Protein AF-A0A967IYQ3-F1 (afdb_monomer)

Mean predicted aligned error: 12.01 Å

Structure (mmCIF, N/CA/C/O backbone):
data_AF-A0A967IYQ3-F1
#
_entry.id   AF-A0A967IYQ3-F1
#
loop_
_atom_site.group_PDB
_atom_site.id
_atom_site.type_symbol
_atom_site.label_atom_id
_atom_site.label_alt_id
_atom_site.label_comp_id
_atom_site.label_asym_id
_atom_site.label_entity_id
_atom_site.label_seq_id
_atom_site.pdbx_PDB_ins_code
_atom_site.Cartn_x
_atom_site.Cartn_y
_atom_site.Cartn_z
_atom_site.occupancy
_atom_site.B_iso_or_equiv
_atom_site.auth_seq_id
_atom_site.auth_comp_id
_atom_site.auth_asym_id
_atom_site.auth_atom_id
_atom_site.pdbx_PDB_model_num
ATOM 1 N N . MET A 1 1 ? 26.517 8.835 -41.814 1.00 45.31 1 MET A N 1
ATOM 2 C CA . MET A 1 1 ? 26.521 8.600 -40.344 1.00 45.31 1 MET A CA 1
ATOM 3 C C . MET A 1 1 ? 25.129 8.589 -39.688 1.00 45.31 1 MET A C 1
ATOM 5 O O . MET A 1 1 ? 24.953 7.853 -38.725 1.00 45.31 1 MET A O 1
ATOM 9 N N . GLN A 1 2 ? 24.126 9.332 -40.183 1.00 51.59 2 GLN A N 1
ATOM 10 C CA . GLN A 1 2 ? 22.800 9.445 -39.537 1.00 51.59 2 GLN A CA 1
ATOM 11 C C . GLN A 1 2 ? 21.967 8.143 -39.489 1.00 51.59 2 GLN A C 1
ATOM 13 O O . GLN A 1 2 ? 21.243 7.929 -38.519 1.00 51.59 2 GLN A O 1
ATOM 18 N N . ILE A 1 3 ? 22.099 7.239 -40.471 1.00 53.97 3 ILE A N 1
ATOM 19 C CA . ILE A 1 3 ? 21.295 5.998 -40.545 1.00 53.97 3 ILE A CA 1
ATOM 20 C C . ILE A 1 3 ? 21.645 5.017 -39.408 1.00 53.97 3 ILE A C 1
ATOM 22 O O . ILE A 1 3 ? 20.754 4.518 -38.724 1.00 53.97 3 ILE A O 1
ATOM 26 N N . ARG A 1 4 ? 22.941 4.811 -39.121 1.00 57.59 4 ARG A N 1
ATOM 27 C CA . ARG A 1 4 ? 23.404 3.949 -38.010 1.00 57.59 4 ARG A CA 1
ATOM 28 C C . ARG A 1 4 ? 22.943 4.466 -36.643 1.00 57.59 4 ARG A C 1
ATOM 30 O O . ARG A 1 4 ? 22.651 3.672 -35.754 1.00 57.59 4 ARG A O 1
ATOM 37 N N . ARG A 1 5 ? 22.844 5.791 -36.481 1.00 62.38 5 ARG A N 1
ATOM 38 C CA . ARG A 1 5 ? 22.358 6.420 -35.245 1.00 62.38 5 ARG A CA 1
ATOM 39 C C . ARG A 1 5 ? 20.859 6.151 -35.046 1.00 62.38 5 ARG A C 1
ATOM 41 O O . ARG A 1 5 ? 20.463 5.765 -33.953 1.00 62.38 5 ARG A O 1
ATOM 48 N N . ARG A 1 6 ? 20.049 6.251 -36.110 1.00 73.69 6 ARG A N 1
ATOM 49 C CA . ARG A 1 6 ? 18.600 5.961 -36.071 1.00 73.69 6 ARG A CA 1
ATOM 50 C C . ARG A 1 6 ? 18.282 4.509 -35.695 1.00 73.69 6 ARG A C 1
ATOM 52 O O . ARG A 1 6 ? 17.328 4.285 -34.958 1.00 73.69 6 ARG A O 1
ATOM 59 N N . LEU A 1 7 ? 19.077 3.535 -36.145 1.00 73.12 7 LEU A N 1
ATOM 60 C CA . LEU A 1 7 ? 18.846 2.123 -35.814 1.00 73.12 7 LEU A CA 1
ATOM 61 C C . LEU A 1 7 ? 19.173 1.801 -34.346 1.00 73.12 7 LEU A C 1
ATOM 63 O O . LEU A 1 7 ? 18.363 1.172 -33.671 1.00 73.12 7 LEU A O 1
ATOM 67 N N . LYS A 1 8 ? 20.301 2.305 -33.823 1.00 73.19 8 LYS A N 1
ATOM 68 C CA . LYS A 1 8 ? 20.676 2.131 -32.407 1.00 73.19 8 LYS A CA 1
ATOM 69 C C . LYS A 1 8 ? 19.626 2.698 -31.450 1.00 73.19 8 LYS A C 1
ATOM 71 O O . LYS A 1 8 ? 19.316 2.060 -30.452 1.00 73.19 8 LYS A O 1
ATOM 76 N N . TYR A 1 9 ? 19.037 3.850 -31.783 1.00 78.44 9 TYR A N 1
ATOM 77 C CA . TYR A 1 9 ? 17.950 4.426 -30.987 1.00 78.44 9 TYR A CA 1
ATOM 78 C C . TYR A 1 9 ? 16.668 3.588 -31.027 1.00 78.44 9 TYR A C 1
ATOM 80 O O . TYR A 1 9 ? 16.035 3.435 -29.990 1.00 78.44 9 TYR A O 1
ATOM 88 N N . ARG A 1 10 ? 16.290 3.011 -32.178 1.00 84.00 10 ARG A N 1
ATOM 89 C CA . ARG A 1 10 ? 15.088 2.158 -32.268 1.00 84.00 10 ARG A CA 1
ATOM 90 C C . ARG A 1 10 ? 15.225 0.887 -31.436 1.00 84.00 10 ARG A C 1
ATOM 92 O O . ARG A 1 10 ? 14.293 0.535 -30.725 1.00 84.00 10 ARG A O 1
ATOM 99 N N . VAL A 1 11 ? 16.384 0.230 -31.498 1.00 85.50 11 VAL A N 1
ATOM 100 C CA . VAL A 1 11 ? 16.645 -0.978 -30.700 1.00 85.50 11 VAL A CA 1
ATOM 101 C C . VAL A 1 11 ? 16.675 -0.634 -29.212 1.00 85.50 11 VAL A C 1
ATOM 103 O O . VAL A 1 11 ? 15.963 -1.259 -28.436 1.00 85.50 11 VAL A O 1
ATOM 106 N N . ALA A 1 12 ? 17.412 0.407 -28.813 1.00 86.12 12 ALA A N 1
ATOM 107 C CA . ALA A 1 12 ? 17.435 0.857 -27.422 1.00 86.12 12 ALA A CA 1
ATOM 108 C C . ALA A 1 12 ? 16.032 1.212 -26.900 1.00 86.12 12 ALA A C 1
ATOM 110 O O . ALA A 1 12 ? 15.684 0.816 -25.795 1.00 86.12 12 ALA A O 1
ATOM 111 N N . ALA A 1 13 ? 15.205 1.890 -27.703 1.00 86.88 13 ALA A N 1
ATOM 112 C CA . ALA A 1 13 ? 13.830 2.222 -27.334 1.00 86.88 13 ALA A CA 1
ATOM 113 C C . ALA A 1 13 ? 12.945 0.977 -27.167 1.00 86.88 13 ALA A C 1
ATOM 115 O O . ALA A 1 13 ? 12.161 0.922 -26.226 1.00 86.88 13 ALA A O 1
ATOM 116 N N . ALA A 1 14 ? 13.086 -0.033 -28.033 1.00 90.12 14 ALA A N 1
ATOM 117 C CA . ALA A 1 14 ? 12.337 -1.284 -27.913 1.00 90.12 14 ALA A CA 1
ATOM 118 C C . ALA A 1 14 ? 12.712 -2.053 -26.636 1.00 90.12 14 ALA A C 1
ATOM 120 O O . ALA A 1 14 ? 11.830 -2.482 -25.897 1.00 90.12 14 ALA A O 1
ATOM 121 N N . PHE A 1 15 ? 14.010 -2.169 -26.339 1.00 90.56 15 PHE A N 1
ATOM 122 C CA . PHE A 1 15 ? 14.476 -2.799 -25.102 1.00 90.56 15 PHE A CA 1
ATOM 123 C C . PHE A 1 15 ? 14.070 -2.002 -23.859 1.00 90.56 15 PHE A C 1
ATOM 125 O O . PHE A 1 15 ? 13.641 -2.598 -22.877 1.00 90.56 15 PHE A O 1
ATOM 132 N N . ALA A 1 16 ? 14.153 -0.669 -23.901 1.00 91.31 16 ALA A N 1
ATOM 133 C CA . ALA A 1 16 ? 13.685 0.194 -22.820 1.00 91.31 16 ALA A CA 1
ATOM 134 C C . ALA A 1 16 ? 12.187 -0.004 -22.560 1.00 91.31 16 ALA A C 1
ATOM 136 O O . ALA A 1 16 ? 11.790 -0.210 -21.420 1.00 91.31 16 ALA A O 1
ATOM 137 N N . ALA A 1 17 ? 11.366 0.003 -23.615 1.00 93.31 17 ALA A N 1
ATOM 138 C CA . ALA A 1 17 ? 9.931 -0.226 -23.502 1.00 93.31 17 ALA A CA 1
ATOM 139 C C . ALA A 1 17 ? 9.631 -1.614 -22.926 1.00 93.31 17 ALA A C 1
ATOM 141 O O . ALA A 1 17 ? 8.826 -1.730 -22.009 1.00 93.31 17 ALA A O 1
ATOM 142 N N . PHE A 1 18 ? 10.312 -2.655 -23.407 1.00 94.50 18 PHE A N 1
ATOM 143 C CA . PHE A 1 18 ? 10.129 -4.012 -22.901 1.00 94.50 18 PHE A CA 1
ATOM 144 C C . PHE A 1 18 ? 10.530 -4.140 -21.424 1.00 94.50 18 PHE A C 1
ATOM 146 O O . PHE A 1 18 ? 9.728 -4.585 -20.606 1.00 94.50 18 PHE A O 1
ATOM 153 N N . GLY A 1 19 ? 11.734 -3.694 -21.058 1.00 93.38 19 GLY A N 1
ATOM 154 C CA . GLY A 1 19 ? 12.208 -3.730 -19.673 1.00 93.38 19 GLY A CA 1
ATOM 155 C C . GLY A 1 19 ? 11.364 -2.870 -18.732 1.00 93.38 19 GLY A C 1
ATOM 156 O O . GLY A 1 19 ? 11.083 -3.274 -17.604 1.00 93.38 19 GLY A O 1
ATOM 157 N N . GLY A 1 20 ? 10.894 -1.718 -19.212 1.00 95.81 20 GLY A N 1
ATOM 158 C CA . GLY A 1 20 ? 9.962 -0.854 -18.494 1.00 95.81 20 GLY A CA 1
ATOM 159 C C . GLY A 1 20 ? 8.609 -1.518 -18.259 1.00 95.81 20 GLY A C 1
ATOM 160 O O . GLY A 1 20 ? 8.114 -1.500 -17.139 1.00 95.81 20 GLY A O 1
ATOM 161 N N . LEU A 1 21 ? 8.036 -2.176 -19.269 1.00 97.69 21 LEU A N 1
ATOM 162 C CA . LEU A 1 21 ? 6.772 -2.904 -19.127 1.00 97.69 21 LEU A CA 1
ATOM 163 C C . LEU A 1 21 ? 6.887 -4.078 -18.151 1.00 97.69 21 LEU A C 1
ATOM 165 O O . LEU A 1 21 ? 6.026 -4.236 -17.289 1.00 97.69 21 LEU A O 1
ATOM 169 N N . VAL A 1 22 ? 7.951 -4.878 -18.254 1.00 97.56 22 VAL A N 1
ATOM 170 C CA . VAL A 1 22 ? 8.175 -6.023 -17.356 1.00 97.56 22 VAL A CA 1
ATOM 171 C C . VAL A 1 22 ? 8.379 -5.557 -15.916 1.00 97.56 22 VAL A C 1
ATOM 173 O O . VAL A 1 22 ? 7.760 -6.094 -14.999 1.00 97.56 22 VAL A O 1
ATOM 176 N N . SER A 1 23 ? 9.212 -4.535 -15.707 1.00 97.00 23 SER A N 1
ATOM 177 C CA . SER A 1 23 ? 9.455 -3.995 -14.366 1.00 97.00 23 SER A CA 1
ATOM 178 C C . SER A 1 23 ? 8.211 -3.337 -13.777 1.00 97.00 23 SER A C 1
ATOM 180 O O . SER A 1 23 ? 7.934 -3.541 -12.598 1.00 97.00 23 SER A O 1
ATOM 182 N N . LEU A 1 24 ? 7.423 -2.616 -14.580 1.00 97.62 24 LEU A N 1
ATOM 183 C CA . LEU A 1 24 ? 6.152 -2.047 -14.139 1.00 97.62 24 LEU A CA 1
ATOM 184 C C . LEU A 1 24 ? 5.166 -3.147 -13.734 1.00 97.62 24 LEU A C 1
ATOM 186 O O . LEU A 1 24 ? 4.580 -3.062 -12.661 1.00 97.62 24 LEU A O 1
ATOM 190 N N . PHE A 1 25 ? 5.035 -4.202 -14.542 1.00 98.06 25 PHE A N 1
ATOM 191 C CA . PHE A 1 25 ? 4.193 -5.353 -14.214 1.00 98.06 25 PHE A CA 1
ATOM 192 C C . PHE A 1 25 ? 4.606 -5.997 -12.883 1.00 98.06 25 PHE A C 1
ATOM 194 O O . PHE A 1 25 ? 3.765 -6.219 -12.011 1.00 98.06 25 PHE A O 1
ATOM 201 N N . GLN A 1 26 ? 5.905 -6.240 -12.689 1.00 97.75 26 GLN A N 1
ATOM 202 C CA . GLN A 1 26 ? 6.424 -6.799 -11.443 1.00 97.75 26 GLN A CA 1
ATOM 203 C C . GLN A 1 26 ? 6.184 -5.860 -10.248 1.00 97.75 26 GLN A C 1
ATOM 205 O O . GLN A 1 26 ? 5.753 -6.315 -9.189 1.00 97.75 26 GLN A O 1
ATOM 210 N N . ALA A 1 27 ? 6.437 -4.559 -10.413 1.00 97.38 27 ALA A N 1
ATOM 211 C CA . ALA A 1 27 ? 6.226 -3.553 -9.377 1.00 97.38 27 ALA A CA 1
ATOM 212 C C . ALA A 1 27 ? 4.753 -3.472 -8.958 1.00 97.38 27 ALA A C 1
ATOM 214 O O . ALA A 1 27 ? 4.455 -3.464 -7.765 1.00 97.38 27 ALA A O 1
ATOM 215 N N . SER A 1 28 ? 3.831 -3.482 -9.923 1.00 97.38 28 SER A N 1
ATOM 216 C CA . SER A 1 28 ? 2.393 -3.537 -9.658 1.00 97.38 28 SER A CA 1
ATOM 217 C C . SER A 1 28 ? 2.004 -4.810 -8.908 1.00 97.38 28 SER A C 1
ATOM 219 O O . SER A 1 28 ? 1.267 -4.731 -7.929 1.00 97.38 28 SER A O 1
ATOM 221 N N . GLY A 1 29 ? 2.534 -5.969 -9.313 1.00 97.44 29 GLY A N 1
ATOM 222 C CA . GLY A 1 29 ? 2.299 -7.232 -8.612 1.00 97.44 29 GLY A CA 1
ATOM 223 C C . GLY A 1 29 ? 2.766 -7.191 -7.155 1.00 97.44 29 GLY A C 1
ATOM 224 O O . GLY A 1 29 ? 2.020 -7.588 -6.261 1.00 97.44 29 GLY A O 1
ATOM 225 N N . LEU A 1 30 ? 3.965 -6.653 -6.900 1.00 96.31 30 LEU A N 1
ATOM 226 C CA . LEU A 1 30 ? 4.497 -6.521 -5.542 1.00 96.31 30 LEU A CA 1
ATOM 227 C C . LEU A 1 30 ? 3.675 -5.545 -4.695 1.00 96.31 30 LEU A C 1
ATOM 229 O O . LEU A 1 30 ? 3.407 -5.831 -3.531 1.00 96.31 30 LEU A O 1
ATOM 233 N N . TYR A 1 31 ? 3.248 -4.423 -5.278 1.00 95.75 31 TYR A N 1
ATOM 234 C CA . TYR A 1 31 ? 2.396 -3.449 -4.600 1.00 95.75 31 TYR A CA 1
ATOM 235 C C . TYR A 1 31 ? 1.059 -4.068 -4.175 1.00 95.75 31 TYR A C 1
ATOM 237 O O . TYR A 1 31 ? 0.702 -3.999 -3.002 1.00 95.75 31 TYR A O 1
ATOM 245 N N . VAL A 1 32 ? 0.362 -4.745 -5.096 1.00 96.12 32 VAL A N 1
ATOM 246 C CA . VAL A 1 32 ? -0.915 -5.418 -4.802 1.00 96.12 32 VAL A CA 1
ATOM 247 C C . VAL A 1 32 ? -0.734 -6.509 -3.748 1.00 96.12 32 VAL A C 1
ATOM 249 O O . VAL A 1 32 ? -1.534 -6.607 -2.822 1.00 96.12 32 VAL A O 1
ATOM 252 N N . ALA A 1 33 ? 0.323 -7.319 -3.850 1.00 95.62 33 ALA A N 1
ATOM 253 C CA . ALA A 1 33 ? 0.608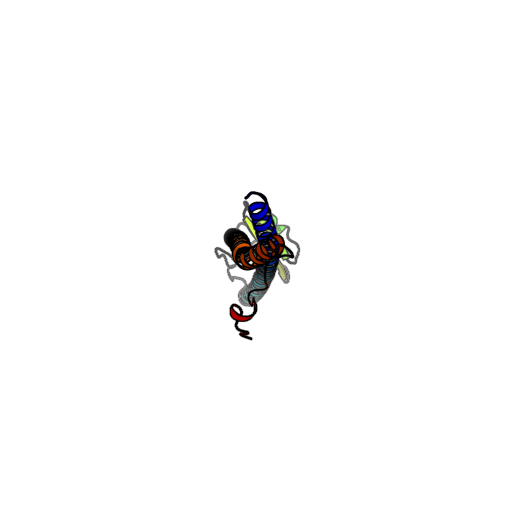 -8.358 -2.865 1.00 95.62 33 ALA A CA 1
ATOM 254 C C . ALA A 1 33 ? 0.872 -7.773 -1.469 1.00 95.62 33 ALA A C 1
ATOM 256 O O . ALA A 1 33 ? 0.325 -8.275 -0.489 1.00 95.62 33 ALA A O 1
ATOM 257 N N . SER A 1 34 ? 1.669 -6.703 -1.384 1.00 93.31 34 SER A N 1
ATOM 258 C CA . SER A 1 34 ? 1.967 -6.012 -0.126 1.00 93.31 34 SER A CA 1
ATOM 259 C C . SER A 1 34 ? 0.709 -5.419 0.500 1.00 93.31 34 SER A C 1
ATOM 261 O O . SER A 1 34 ? 0.462 -5.647 1.679 1.00 93.31 34 SER A O 1
ATOM 263 N N . HIS A 1 35 ? -0.094 -4.705 -0.290 1.00 90.81 35 HIS A N 1
ATOM 264 C CA . HIS A 1 35 ? -1.318 -4.062 0.183 1.00 90.81 35 HIS A CA 1
ATOM 265 C C . HIS A 1 35 ? -2.334 -5.099 0.685 1.00 90.81 35 HIS A C 1
ATOM 267 O O . HIS A 1 35 ? -2.829 -5.003 1.801 1.00 90.81 35 HIS A O 1
ATOM 273 N N . ASN A 1 36 ? -2.558 -6.174 -0.076 1.00 92.62 36 ASN A N 1
ATOM 274 C CA . ASN A 1 36 ? -3.461 -7.251 0.340 1.00 92.62 36 ASN A CA 1
ATOM 275 C C . ASN A 1 36 ? -2.982 -7.974 1.607 1.00 92.62 36 ASN A C 1
ATOM 277 O O . ASN A 1 36 ? -3.797 -8.393 2.428 1.00 92.62 36 ASN A O 1
ATOM 281 N N . LEU A 1 37 ? -1.669 -8.186 1.748 1.00 93.50 37 LEU A N 1
ATOM 282 C CA . LEU A 1 37 ? -1.100 -8.803 2.945 1.00 93.50 37 LEU A CA 1
ATOM 283 C C . LEU A 1 37 ? -1.307 -7.904 4.165 1.00 93.50 37 LEU A C 1
ATOM 285 O O . LEU A 1 37 ? -1.685 -8.383 5.228 1.00 93.50 37 LEU A O 1
ATOM 289 N N . GLU A 1 38 ? -1.083 -6.608 4.000 1.00 90.12 38 GLU A N 1
ATOM 290 C CA . GLU A 1 38 ? -1.252 -5.607 5.041 1.00 90.12 38 GLU A CA 1
ATOM 291 C C . GLU A 1 38 ? -2.698 -5.511 5.529 1.00 90.12 38 GLU A C 1
ATOM 293 O O . GLU A 1 38 ? -2.931 -5.598 6.733 1.00 90.12 38 GLU A O 1
ATOM 298 N N . GLU A 1 39 ? -3.675 -5.442 4.620 1.00 88.56 39 GLU A N 1
ATOM 299 C CA . GLU A 1 39 ? -5.092 -5.449 4.997 1.00 88.56 39 GLU A CA 1
ATOM 300 C C . GLU A 1 39 ? -5.467 -6.694 5.804 1.00 88.56 39 GLU A C 1
ATOM 302 O O . GLU A 1 39 ? -6.137 -6.587 6.829 1.00 88.56 39 GLU A O 1
ATOM 307 N N . ARG A 1 40 ? -4.990 -7.871 5.380 1.00 91.38 40 ARG A N 1
ATOM 308 C CA . ARG A 1 40 ? -5.229 -9.132 6.097 1.00 91.38 40 ARG A CA 1
ATOM 309 C C . ARG A 1 40 ? -4.605 -9.125 7.485 1.00 91.38 40 ARG A C 1
ATOM 311 O O . ARG A 1 40 ? -5.267 -9.502 8.442 1.00 91.38 40 ARG A O 1
ATOM 318 N N . LEU A 1 41 ? -3.362 -8.665 7.609 1.00 91.38 41 LEU A N 1
ATOM 319 C CA . LEU A 1 41 ? -2.669 -8.597 8.896 1.00 91.38 41 LEU A CA 1
ATOM 320 C C . LEU A 1 41 ? -3.350 -7.628 9.866 1.00 91.38 41 LEU A C 1
ATOM 322 O O . LEU A 1 41 ? -3.436 -7.928 11.058 1.00 91.38 41 LEU A O 1
ATOM 326 N N . ILE A 1 42 ? -3.845 -6.488 9.376 1.00 90.56 42 ILE A N 1
ATOM 327 C CA . ILE A 1 42 ? -4.608 -5.540 10.197 1.00 90.56 42 ILE A CA 1
ATOM 328 C C . ILE A 1 42 ? -5.918 -6.184 10.641 1.00 90.56 42 ILE A C 1
ATOM 330 O O . ILE A 1 42 ? -6.265 -6.124 11.817 1.00 90.56 42 ILE A O 1
ATOM 334 N N . ASP A 1 43 ? -6.630 -6.825 9.721 1.00 89.56 43 ASP A N 1
ATOM 335 C CA . ASP A 1 43 ? -7.905 -7.477 9.994 1.00 89.56 43 ASP A CA 1
ATOM 336 C C . ASP A 1 43 ? -7.773 -8.639 10.996 1.00 89.56 43 ASP A C 1
ATOM 338 O O . ASP A 1 43 ? -8.604 -8.773 11.902 1.00 89.56 43 ASP A O 1
ATOM 342 N N . ASP A 1 44 ? -6.725 -9.454 10.870 1.00 91.12 44 ASP A N 1
ATOM 343 C CA . ASP A 1 44 ? -6.412 -10.547 11.794 1.00 91.12 44 ASP A CA 1
ATOM 344 C C . ASP A 1 44 ? -6.024 -9.997 13.170 1.00 91.12 44 ASP A C 1
ATOM 346 O O . ASP A 1 44 ? -6.550 -10.455 14.184 1.00 91.12 44 ASP A O 1
ATOM 350 N N . THR A 1 45 ? -5.186 -8.954 13.209 1.00 90.06 45 THR A N 1
ATOM 351 C CA . THR A 1 45 ? -4.828 -8.248 14.451 1.00 90.06 45 THR A CA 1
ATOM 352 C C . THR A 1 45 ? -6.070 -7.693 15.144 1.00 90.06 45 THR A C 1
ATOM 354 O O . THR A 1 45 ? -6.281 -7.948 16.323 1.00 90.06 45 THR A O 1
ATOM 357 N N . LEU A 1 46 ? -6.933 -6.981 14.415 1.00 89.88 46 LEU A N 1
ATOM 358 C CA . LEU A 1 46 ? -8.173 -6.422 14.957 1.00 89.88 46 LEU A CA 1
ATOM 359 C C . LEU A 1 46 ? -9.088 -7.509 15.525 1.00 89.88 46 LEU A C 1
ATOM 361 O O . LEU A 1 46 ? -9.714 -7.310 16.563 1.00 89.88 46 LEU A O 1
ATOM 365 N N . THR A 1 47 ? -9.165 -8.656 14.852 1.00 89.50 47 THR A N 1
ATOM 366 C CA . THR A 1 47 ? -9.988 -9.786 15.295 1.00 89.50 47 THR A CA 1
ATOM 367 C C . THR A 1 47 ? -9.421 -10.411 16.570 1.00 89.50 47 THR A C 1
ATOM 369 O O . THR A 1 47 ? -10.172 -10.637 17.519 1.00 89.50 47 THR A O 1
ATOM 372 N N . ALA A 1 48 ? -8.106 -10.642 16.615 1.00 90.25 48 ALA A N 1
ATOM 373 C CA . ALA A 1 48 ? -7.417 -11.195 17.776 1.00 90.25 48 ALA A CA 1
ATOM 374 C C . ALA A 1 48 ? -7.535 -10.274 18.999 1.00 90.25 48 ALA A C 1
ATOM 376 O O . ALA A 1 48 ? -7.904 -10.734 20.077 1.00 90.25 48 ALA A O 1
ATOM 377 N N . GLU A 1 49 ? -7.311 -8.973 18.818 1.00 89.94 49 GLU A N 1
ATOM 378 C CA . GLU A 1 49 ? -7.421 -7.978 19.890 1.00 89.94 49 GLU A CA 1
ATOM 379 C C . GLU A 1 49 ? -8.852 -7.838 20.402 1.00 89.94 49 GLU A C 1
ATOM 381 O O . GLU A 1 49 ? -9.088 -7.732 21.606 1.00 89.94 49 GLU A O 1
ATOM 386 N N . LEU A 1 50 ? -9.840 -7.884 19.504 1.00 88.19 50 LEU A N 1
ATOM 387 C CA . LEU A 1 50 ? -11.245 -7.803 19.892 1.00 88.19 50 LEU A CA 1
ATOM 388 C C . LEU A 1 50 ? -11.666 -9.036 20.686 1.00 88.19 50 LEU A C 1
ATOM 390 O O . LEU A 1 50 ? -12.384 -8.919 21.685 1.00 88.19 50 LEU A O 1
ATOM 394 N N . GLN A 1 51 ? -11.194 -10.211 20.276 1.00 89.50 51 GLN A N 1
ATOM 395 C CA . GLN A 1 51 ? -11.424 -11.440 21.014 1.00 89.50 51 GLN A CA 1
ATOM 396 C C . GLN A 1 51 ? -10.751 -11.401 22.391 1.00 89.50 51 GLN A C 1
ATOM 398 O O . GLN A 1 51 ? -11.452 -11.570 23.390 1.00 89.50 51 GLN A O 1
ATOM 403 N N . ASP A 1 52 ? -9.449 -11.114 22.460 1.00 88.44 52 ASP A N 1
ATOM 404 C CA . ASP A 1 52 ? -8.703 -11.075 23.723 1.00 88.44 52 ASP A CA 1
ATOM 405 C C . ASP A 1 52 ? -9.281 -10.028 24.679 1.00 88.44 52 ASP A C 1
ATOM 407 O O . ASP A 1 52 ? -9.550 -10.310 25.849 1.00 88.44 52 ASP A O 1
ATOM 411 N N . TYR A 1 53 ? -9.580 -8.826 24.181 1.00 85.75 53 TYR A N 1
ATOM 412 C CA . TYR A 1 53 ? -10.195 -7.785 24.992 1.00 85.75 53 TYR A CA 1
ATOM 413 C C . TYR A 1 53 ? -11.555 -8.209 25.550 1.00 85.75 53 TYR A C 1
ATOM 415 O O . TYR A 1 53 ? -11.802 -8.042 26.746 1.00 85.75 53 TYR A O 1
ATOM 423 N N . THR A 1 54 ? -12.414 -8.823 24.734 1.00 86.44 54 THR A N 1
ATOM 424 C CA . THR A 1 54 ? -13.721 -9.253 25.238 1.00 86.44 54 THR A CA 1
ATOM 425 C C . THR A 1 54 ? -13.605 -10.403 26.242 1.00 86.44 54 THR A C 1
ATOM 427 O O . THR A 1 54 ? -14.329 -10.428 27.234 1.00 86.44 54 THR A O 1
ATOM 430 N N . GLU A 1 55 ? -12.690 -11.350 26.030 1.00 89.19 55 GLU A N 1
ATOM 431 C CA . GLU A 1 55 ? -12.449 -12.446 26.974 1.00 89.19 55 GLU A CA 1
ATOM 432 C C . GLU A 1 55 ? -11.883 -11.943 28.309 1.00 89.19 55 GLU A C 1
ATOM 434 O O . GLU A 1 55 ? -12.295 -12.400 29.380 1.00 89.19 55 GLU A O 1
ATOM 439 N N . ARG A 1 56 ? -10.965 -10.968 28.268 1.00 88.00 56 ARG A N 1
ATOM 440 C CA . ARG A 1 56 ? -10.450 -10.291 29.468 1.00 88.00 56 ARG A CA 1
ATOM 441 C C . ARG A 1 56 ? -11.568 -9.580 30.218 1.00 88.00 56 ARG A C 1
ATOM 443 O O . ARG A 1 56 ? -11.652 -9.727 31.438 1.00 88.00 56 ARG A O 1
ATOM 450 N N . ARG A 1 57 ? -12.453 -8.885 29.500 1.00 84.50 57 ARG A N 1
ATOM 451 C CA . ARG A 1 57 ? -13.590 -8.165 30.082 1.00 84.50 57 ARG A CA 1
ATOM 452 C C . ARG A 1 57 ? -14.629 -9.102 30.696 1.00 84.50 57 ARG A C 1
ATOM 454 O O . ARG A 1 57 ? -15.126 -8.829 31.783 1.00 84.50 57 ARG A O 1
ATOM 461 N N . ALA A 1 58 ? -14.892 -10.242 30.058 1.00 86.69 58 ALA A N 1
ATOM 462 C CA . ALA A 1 58 ? -15.780 -11.270 30.596 1.00 86.69 58 ALA A CA 1
ATOM 463 C C . ALA A 1 58 ? -15.281 -11.833 31.940 1.00 86.69 58 ALA A C 1
ATOM 465 O O . ALA A 1 58 ? -16.085 -12.160 32.809 1.00 86.69 58 ALA A O 1
ATOM 466 N N . ARG A 1 59 ? -13.955 -11.925 32.130 1.00 89.31 59 ARG A N 1
ATOM 467 C CA . ARG A 1 59 ? -13.339 -12.341 33.403 1.00 89.31 59 ARG A CA 1
ATOM 468 C C . ARG A 1 59 ? -13.243 -11.203 34.418 1.00 89.31 59 ARG A C 1
ATOM 470 O O . ARG A 1 59 ? -13.367 -11.445 35.615 1.00 89.31 59 ARG A O 1
ATOM 477 N N . ASN A 1 60 ? -12.993 -9.981 33.956 1.00 85.94 60 ASN A N 1
ATOM 478 C CA . ASN A 1 60 ? -12.900 -8.792 34.790 1.00 85.94 60 ASN A CA 1
ATOM 479 C C . ASN A 1 60 ? -13.630 -7.602 34.135 1.00 85.94 60 ASN A C 1
ATOM 481 O O . ASN A 1 60 ? -13.034 -6.910 33.304 1.00 85.94 60 ASN A O 1
ATOM 485 N N . PRO A 1 61 ? -14.860 -7.278 34.580 1.00 81.56 61 PRO A N 1
ATOM 486 C CA . PRO A 1 61 ? -15.637 -6.151 34.058 1.00 81.56 61 PRO A CA 1
ATOM 487 C C . PRO A 1 61 ? -15.005 -4.768 34.270 1.00 81.56 61 PRO A C 1
ATOM 489 O O . PRO A 1 61 ? -15.545 -3.785 33.785 1.00 81.56 61 PRO A O 1
ATOM 492 N N . SER A 1 62 ? -13.891 -4.658 35.000 1.00 79.81 62 SER A N 1
ATOM 493 C CA . SER A 1 62 ? -13.133 -3.409 35.174 1.00 79.81 62 SER A CA 1
ATOM 494 C C . SER A 1 62 ? -11.875 -3.320 34.298 1.00 79.81 62 SER A C 1
ATOM 496 O O . SER A 1 62 ? -11.092 -2.383 34.447 1.00 79.81 62 SER A O 1
ATOM 498 N N . SER A 1 63 ? -11.650 -4.267 33.374 1.00 77.56 63 SER A N 1
ATOM 499 C CA . SER A 1 63 ? -10.448 -4.277 32.528 1.00 77.56 63 SER A CA 1
ATOM 500 C C . SER A 1 63 ? -10.370 -3.039 31.631 1.00 77.56 63 SER A C 1
ATOM 502 O O . SER A 1 63 ? -11.271 -2.795 30.830 1.00 77.56 63 SER A O 1
ATOM 504 N N . ILE A 1 64 ? -9.293 -2.269 31.735 1.00 76.88 64 ILE A N 1
ATOM 505 C CA . ILE A 1 64 ? -9.135 -1.015 30.991 1.00 76.88 64 ILE A CA 1
ATOM 506 C C . ILE A 1 64 ? -8.939 -1.324 29.491 1.00 76.88 64 ILE A C 1
ATOM 508 O O . ILE A 1 64 ? -8.181 -2.244 29.172 1.00 76.88 64 ILE A O 1
ATOM 512 N N . PRO A 1 65 ? -9.600 -0.592 28.573 1.00 77.19 65 PRO A N 1
ATOM 513 C CA . PRO A 1 65 ? -9.352 -0.717 27.140 1.00 77.19 65 PRO A CA 1
ATOM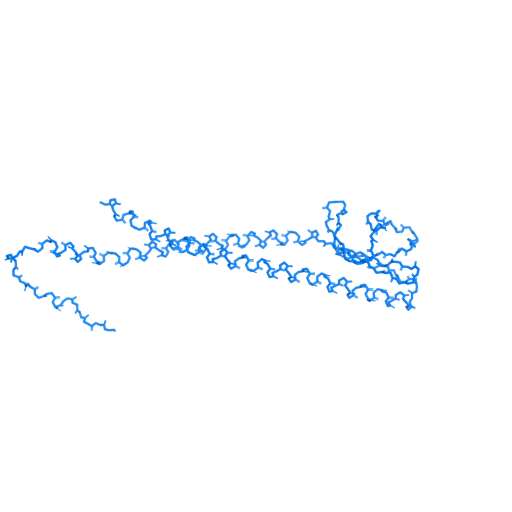 514 C C . PRO A 1 65 ? -7.894 -0.409 26.785 1.00 77.19 65 PRO A C 1
ATOM 516 O O . PRO A 1 65 ? -7.293 0.519 27.329 1.00 77.19 65 PRO A O 1
ATOM 519 N N . GLU A 1 66 ? -7.324 -1.153 25.839 1.00 76.38 66 GLU A N 1
ATOM 520 C CA . GLU A 1 66 ? -5.970 -0.872 25.367 1.00 76.38 66 GLU A CA 1
ATOM 521 C C . GLU A 1 66 ? -5.895 0.448 24.595 1.00 76.38 66 GLU A C 1
ATOM 523 O O . GLU A 1 66 ? -6.671 0.716 23.674 1.00 76.38 66 GLU A O 1
ATOM 528 N N . MET A 1 67 ? -4.916 1.272 24.963 1.00 77.62 67 MET A N 1
ATOM 529 C CA . MET A 1 67 ? -4.623 2.552 24.328 1.00 77.62 67 MET A CA 1
ATOM 530 C C . MET A 1 67 ? -3.133 2.618 24.004 1.00 77.62 67 MET A C 1
ATOM 532 O O . MET A 1 67 ? -2.314 3.079 24.795 1.00 77.62 67 MET A O 1
ATOM 536 N N . THR A 1 68 ? -2.791 2.162 22.807 1.00 80.38 68 THR A N 1
ATOM 537 C CA . THR A 1 68 ? -1.443 2.215 22.241 1.00 80.38 68 THR A CA 1
ATOM 538 C C . THR A 1 68 ? -1.397 3.251 21.110 1.00 80.38 68 THR A C 1
ATOM 540 O O . THR A 1 68 ? -2.420 3.750 20.636 1.00 80.38 68 THR A O 1
ATOM 543 N N . ALA A 1 69 ? -0.1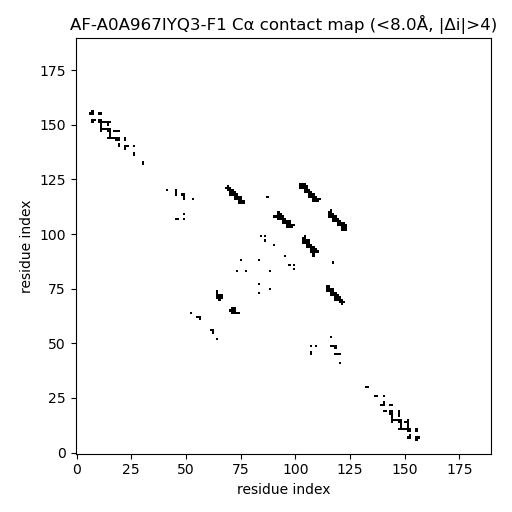97 3.603 20.636 1.00 76.75 69 ALA A N 1
ATOM 544 C CA . ALA A 1 69 ? -0.025 4.495 19.483 1.00 76.75 69 ALA A CA 1
ATOM 545 C C . ALA A 1 69 ? -0.755 3.994 18.218 1.00 76.75 69 ALA A C 1
ATOM 547 O O . ALA A 1 69 ? -1.222 4.802 17.408 1.00 76.75 69 ALA A O 1
ATOM 548 N N . THR A 1 70 ? -0.856 2.669 18.069 1.00 81.19 70 THR A N 1
ATOM 549 C CA . THR A 1 70 ? -1.449 2.010 16.901 1.00 81.19 70 THR A CA 1
ATOM 550 C C . THR A 1 70 ? -2.869 1.512 17.155 1.00 81.19 70 THR A C 1
ATOM 552 O O . THR A 1 70 ? -3.679 1.570 16.240 1.00 81.19 70 THR A O 1
ATOM 555 N N . ILE A 1 71 ? -3.193 1.066 18.372 1.00 86.62 71 ILE A N 1
ATOM 556 C CA . ILE A 1 71 ? -4.476 0.425 18.699 1.00 86.62 71 ILE A CA 1
ATOM 557 C C . ILE A 1 71 ? -5.205 1.235 19.766 1.00 86.62 71 ILE A C 1
ATOM 559 O O . ILE A 1 71 ? -4.598 1.622 20.761 1.00 86.62 71 ILE A O 1
ATOM 563 N N . ARG A 1 72 ? -6.499 1.495 19.569 1.00 87.75 72 ARG A N 1
ATOM 564 C CA . ARG A 1 72 ? -7.361 2.148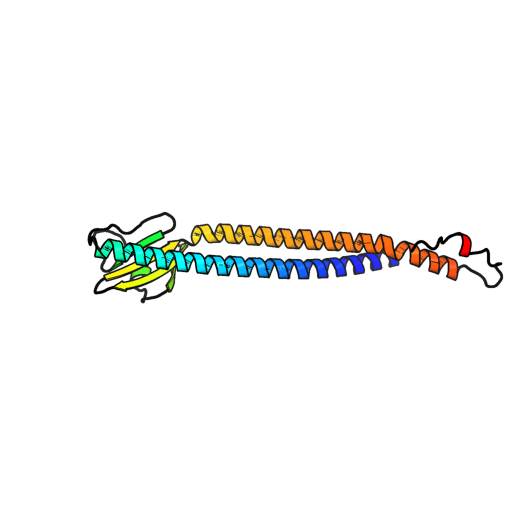 20.564 1.00 87.75 72 ARG A CA 1
ATOM 565 C C . ARG A 1 72 ? -8.660 1.376 20.713 1.00 87.75 72 ARG A C 1
ATOM 567 O O . ARG A 1 72 ? -9.430 1.304 19.759 1.00 87.75 72 ARG A O 1
ATOM 574 N N . ALA A 1 73 ? -8.904 0.832 21.895 1.00 87.69 73 ALA A N 1
ATOM 575 C CA . ALA A 1 73 ? -10.141 0.146 22.224 1.00 87.69 73 ALA A CA 1
ATOM 576 C C . ALA A 1 73 ? -11.121 1.080 22.954 1.00 87.69 73 ALA A C 1
ATOM 578 O O . ALA A 1 73 ? -10.729 1.917 23.765 1.00 87.69 73 ALA A O 1
ATOM 579 N N . TYR A 1 74 ? -12.409 0.909 22.675 1.00 86.94 74 TYR A N 1
ATOM 580 C CA . TYR A 1 74 ? -13.525 1.624 23.281 1.00 86.94 74 TYR A CA 1
ATOM 581 C C . TYR A 1 74 ? -14.643 0.637 23.620 1.00 86.94 74 TYR A C 1
ATOM 583 O O . TYR A 1 74 ? -14.830 -0.372 22.936 1.00 86.94 74 TYR A O 1
ATOM 591 N N . VAL A 1 75 ? -15.403 0.951 24.667 1.00 86.06 75 VAL A N 1
ATOM 592 C CA . VAL A 1 75 ? -16.617 0.224 25.056 1.00 86.06 75 VAL A CA 1
ATOM 593 C C . VAL A 1 75 ? -17.767 1.218 25.108 1.00 86.06 75 VAL A C 1
ATOM 595 O O . VAL A 1 75 ? -17.611 2.314 25.648 1.00 86.06 75 VAL A O 1
ATOM 598 N N . LEU A 1 76 ? -18.901 0.843 24.523 1.00 84.38 76 LEU A N 1
ATOM 599 C CA . LEU A 1 76 ? -20.154 1.578 24.595 1.00 84.38 76 LEU A CA 1
ATOM 600 C C . LEU A 1 76 ? -21.183 0.769 25.406 1.00 84.38 76 LEU A C 1
ATOM 602 O O . LEU A 1 76 ? -21.261 -0.439 25.188 1.00 84.38 76 LEU A O 1
ATOM 606 N N . PRO A 1 77 ? -21.987 1.408 26.281 1.00 80.44 77 PRO A N 1
ATOM 607 C CA . PRO A 1 77 ? -21.963 2.838 26.608 1.00 80.44 77 PRO A CA 1
ATOM 608 C C . PRO A 1 77 ? -20.656 3.251 27.304 1.00 80.44 77 PRO A C 1
ATOM 610 O O . PRO A 1 77 ? -20.021 2.445 27.982 1.00 80.44 77 PRO A O 1
ATOM 613 N N . ALA A 1 78 ? -20.229 4.500 27.081 1.00 73.94 78 ALA A N 1
ATOM 614 C CA . ALA A 1 78 ? -18.961 5.006 27.601 1.00 73.94 78 ALA A CA 1
ATOM 615 C C . ALA A 1 78 ? -18.907 4.841 29.126 1.00 73.94 78 ALA A C 1
ATOM 617 O O . ALA A 1 78 ? -19.783 5.333 29.838 1.00 73.94 78 ALA A O 1
ATOM 618 N N . GLN A 1 79 ? -17.882 4.152 29.626 1.00 67.31 79 GLN A N 1
ATOM 619 C CA . GLN A 1 79 ? -17.638 4.054 31.060 1.00 67.31 79 GLN A CA 1
ATOM 620 C C . GLN A 1 79 ? -16.601 5.101 31.487 1.00 67.31 79 GLN A C 1
ATOM 622 O O . GLN A 1 79 ? -15.470 5.108 31.000 1.00 67.31 79 GLN A O 1
ATOM 627 N N . GLY A 1 80 ? -16.991 5.972 32.421 1.00 69.81 80 GLY A N 1
ATOM 628 C CA . GLY A 1 80 ? -16.151 7.060 32.931 1.00 69.81 80 GLY A CA 1
ATOM 629 C C . GLY A 1 80 ? -15.977 8.219 31.942 1.00 69.81 80 GLY A C 1
ATOM 630 O O . GLY A 1 80 ? -16.786 8.406 31.040 1.00 69.81 80 GLY A O 1
ATOM 631 N N . ASP A 1 81 ? -14.895 8.983 32.104 1.00 66.25 81 ASP A N 1
ATOM 632 C CA . ASP A 1 81 ? -14.599 10.199 31.324 1.00 66.25 81 ASP A CA 1
ATOM 633 C C . ASP A 1 81 ? -13.830 9.927 30.016 1.00 66.25 81 ASP A C 1
ATOM 635 O O . ASP A 1 81 ? -13.175 10.819 29.479 1.00 66.25 81 ASP A O 1
ATOM 639 N N . THR A 1 82 ? -13.854 8.699 29.480 1.00 71.50 82 THR A N 1
ATOM 640 C CA . THR A 1 82 ? -13.121 8.400 28.236 1.00 71.50 82 THR A CA 1
ATOM 641 C C . THR A 1 82 ? -13.824 9.067 27.048 1.00 71.50 82 THR A C 1
ATOM 643 O O . THR A 1 82 ? -14.941 8.668 26.711 1.00 71.50 82 THR A O 1
ATOM 646 N N . PRO A 1 83 ? -13.204 10.052 26.368 1.00 77.88 83 PRO A N 1
ATOM 647 C CA . PRO A 1 83 ? -13.838 10.723 25.244 1.00 77.88 83 PRO A CA 1
ATOM 648 C C . PRO A 1 83 ? -13.900 9.770 24.045 1.00 77.88 83 PRO A C 1
ATOM 650 O O . PRO A 1 83 ? -12.875 9.408 23.460 1.00 77.88 83 PRO A O 1
ATOM 653 N N . ILE A 1 84 ? -15.114 9.359 23.679 1.00 82.50 84 ILE A N 1
ATOM 654 C CA . ILE A 1 84 ? -15.369 8.530 22.499 1.00 82.50 84 ILE A CA 1
ATOM 655 C C . ILE A 1 84 ? -15.663 9.456 21.310 1.00 82.50 84 ILE A C 1
ATOM 657 O O . ILE A 1 84 ? -16.591 10.264 21.388 1.00 82.50 84 ILE A O 1
ATOM 661 N N . PRO A 1 85 ? -14.908 9.368 20.199 1.00 85.56 85 PRO A N 1
ATOM 662 C CA . PRO A 1 85 ? -15.192 10.168 19.013 1.00 85.56 85 PRO A CA 1
ATOM 663 C C . PRO A 1 85 ? -16.609 9.888 18.475 1.00 85.56 85 PRO A C 1
ATOM 665 O O . PRO A 1 85 ? -16.982 8.719 18.374 1.00 85.56 85 PRO A O 1
ATOM 668 N N . PRO A 1 86 ? -17.378 10.902 18.029 1.00 84.69 86 PRO A N 1
ATOM 669 C CA . PRO A 1 86 ? -18.754 10.706 17.549 1.00 84.69 86 PRO A CA 1
ATOM 670 C C . PRO A 1 86 ? -18.858 9.661 16.431 1.00 84.69 86 PRO A C 1
ATOM 672 O O . PRO A 1 86 ? -19.738 8.807 16.440 1.00 84.69 86 PRO A O 1
ATOM 675 N N . LYS A 1 87 ? -17.868 9.651 15.527 1.00 86.06 87 LYS A N 1
ATOM 676 C CA . LYS A 1 87 ? -17.775 8.687 14.422 1.00 86.06 87 LYS A CA 1
ATOM 677 C C . LYS A 1 87 ? -17.661 7.231 14.865 1.00 86.06 87 LYS A C 1
ATOM 679 O O . LYS A 1 87 ? -17.940 6.362 14.058 1.00 86.06 87 LYS A O 1
ATOM 684 N N . VAL A 1 88 ? -17.199 6.963 16.088 1.00 86.00 88 VAL A N 1
ATOM 685 C CA . VAL A 1 88 ? -17.086 5.607 16.650 1.00 86.00 88 VAL A CA 1
ATOM 686 C C . VAL A 1 88 ? -18.442 5.125 17.166 1.00 86.00 88 VAL A C 1
ATOM 688 O O . VAL A 1 88 ? -18.755 3.944 17.054 1.00 86.00 88 VAL A O 1
ATOM 691 N N . VAL A 1 89 ? -19.260 6.043 17.688 1.00 86.12 89 VAL A N 1
ATOM 692 C CA . VAL A 1 89 ? -20.590 5.751 18.243 1.00 86.12 89 VAL A CA 1
ATOM 693 C C . VAL A 1 89 ? -21.569 5.313 17.153 1.00 86.12 89 VAL A C 1
ATOM 695 O O . VAL A 1 89 ? -22.376 4.413 17.367 1.00 86.12 89 VAL A O 1
ATOM 698 N N . GLU A 1 90 ? -21.468 5.917 15.970 1.00 86.62 90 GLU A N 1
ATOM 699 C CA . GLU A 1 90 ? -22.361 5.665 14.830 1.00 86.62 90 GLU A CA 1
ATOM 700 C C . GLU A 1 90 ? -22.059 4.359 14.074 1.00 86.62 90 GLU A C 1
ATOM 702 O O . GLU A 1 90 ? -22.804 3.982 13.168 1.00 86.62 90 GLU A O 1
ATOM 707 N N . LEU A 1 91 ? -20.979 3.649 14.418 1.00 87.88 91 LEU A N 1
ATOM 708 C CA . LEU A 1 91 ? -20.582 2.448 13.690 1.00 87.88 91 LEU A CA 1
ATOM 709 C C . LEU A 1 91 ? -21.506 1.267 13.990 1.00 87.88 91 LEU A C 1
ATOM 711 O O . LEU A 1 91 ? -21.718 0.884 15.143 1.00 87.88 91 LEU A O 1
ATOM 715 N N . ALA A 1 92 ? -22.001 0.648 12.920 1.00 87.94 92 ALA A N 1
ATOM 716 C CA . ALA A 1 92 ? -22.668 -0.644 12.982 1.00 87.94 92 ALA A CA 1
ATOM 717 C C . ALA A 1 92 ? -21.652 -1.775 13.250 1.00 87.94 92 ALA A C 1
ATOM 719 O O . ALA A 1 92 ? -20.465 -1.610 12.958 1.00 87.94 92 ALA A O 1
ATOM 720 N N . PRO A 1 93 ? -22.090 -2.947 13.738 1.00 87.81 93 PRO A N 1
ATOM 721 C CA . PRO A 1 93 ? -21.233 -4.126 13.844 1.00 87.81 93 PRO A CA 1
ATOM 722 C C . PRO A 1 93 ? -20.558 -4.470 12.512 1.00 87.81 93 PRO A C 1
ATOM 724 O O . PRO A 1 93 ? -21.178 -4.378 11.452 1.00 87.81 93 PRO A O 1
ATOM 727 N N . GLY A 1 94 ? -19.289 -4.872 12.568 1.00 88.50 94 GLY A N 1
ATOM 728 C CA . GLY A 1 94 ? -18.476 -5.177 11.391 1.00 88.50 94 GLY A CA 1
ATOM 729 C C . GLY A 1 94 ? -17.199 -4.345 11.301 1.00 88.50 94 GLY A C 1
ATOM 730 O O . GLY A 1 94 ? -16.728 -3.777 12.287 1.00 88.50 94 GLY A O 1
ATOM 731 N N . ARG A 1 95 ? -16.609 -4.315 10.102 1.00 89.06 95 ARG A N 1
ATOM 732 C CA . ARG A 1 95 ? -15.369 -3.588 9.809 1.00 89.06 95 ARG A CA 1
ATOM 733 C C . ARG A 1 95 ? -15.683 -2.312 9.038 1.00 89.06 95 ARG A C 1
ATOM 735 O O . ARG A 1 95 ? -16.427 -2.356 8.063 1.00 89.06 95 ARG A O 1
ATOM 742 N N . HIS A 1 96 ? -15.092 -1.200 9.458 1.00 89.50 96 HIS A N 1
ATOM 743 C CA . HIS A 1 96 ? -15.308 0.119 8.863 1.00 89.50 96 HIS A CA 1
ATOM 744 C C . HIS A 1 96 ? -13.992 0.865 8.710 1.00 89.50 96 HIS A C 1
ATOM 746 O O . HIS A 1 96 ? -13.078 0.691 9.510 1.00 89.50 96 HIS A O 1
ATOM 752 N N . GLN A 1 97 ? -13.904 1.744 7.718 1.00 89.62 97 GLN A N 1
ATOM 753 C CA . GLN A 1 97 ? -12.799 2.690 7.608 1.00 89.62 97 GLN A CA 1
ATOM 754 C C . GLN A 1 97 ? -13.310 4.083 7.968 1.00 89.62 97 GLN A C 1
ATOM 756 O O . GLN A 1 97 ? -14.282 4.570 7.390 1.00 89.62 97 GLN A O 1
ATOM 761 N N . ILE A 1 98 ? -12.668 4.726 8.940 1.00 90.50 98 ILE A N 1
ATOM 762 C CA . ILE A 1 98 ? -13.045 6.056 9.417 1.00 90.50 98 ILE A CA 1
ATOM 763 C C . ILE A 1 98 ? -11.836 6.975 9.460 1.00 90.50 98 ILE A C 1
ATOM 765 O O . ILE A 1 98 ? -10.718 6.558 9.728 1.00 90.50 98 ILE A O 1
ATOM 769 N N . THR A 1 99 ? -12.070 8.266 9.265 1.00 89.25 99 THR A N 1
ATOM 770 C CA . THR A 1 99 ? -11.026 9.283 9.422 1.00 89.25 99 THR A CA 1
ATOM 771 C C . THR A 1 99 ? -11.346 10.149 10.629 1.00 89.25 99 THR A C 1
ATOM 773 O O . THR A 1 99 ? -12.384 10.823 10.647 1.00 89.25 99 THR A O 1
ATOM 776 N N . ILE A 1 100 ? -10.453 10.151 11.618 1.00 87.50 100 ILE A N 1
ATOM 777 C CA . ILE A 1 100 ? -10.531 10.966 12.836 1.00 87.50 100 ILE A CA 1
ATOM 778 C C . ILE A 1 100 ? -9.385 11.978 12.775 1.00 87.50 100 ILE A C 1
ATOM 780 O O . ILE A 1 100 ? -8.230 11.588 12.627 1.00 87.50 100 ILE A O 1
ATOM 784 N N . GLU A 1 101 ? -9.704 13.276 12.825 1.00 85.31 101 GLU A N 1
ATOM 785 C CA . GLU A 1 101 ? -8.705 14.365 12.836 1.00 85.31 101 GLU A CA 1
ATOM 786 C C . GLU A 1 101 ? -7.664 14.278 11.690 1.00 85.31 101 GLU A C 1
ATOM 788 O O . GLU A 1 101 ? -6.481 14.549 11.863 1.00 85.31 101 GLU A O 1
ATOM 793 N N . GLY A 1 102 ? -8.087 13.844 10.494 1.00 83.81 102 GLY A N 1
ATOM 794 C CA . GLY A 1 102 ? -7.206 13.685 9.321 1.00 83.81 102 GLY A CA 1
ATOM 795 C C . GLY A 1 102 ? -6.353 12.404 9.305 1.00 83.81 102 GLY A C 1
ATOM 796 O O . GLY A 1 102 ? -5.639 12.133 8.331 1.00 83.81 102 GLY A O 1
ATOM 797 N N . THR A 1 103 ? -6.457 11.574 10.344 1.00 85.44 103 THR A N 1
ATOM 798 C CA . THR A 1 103 ? -5.804 10.264 10.419 1.00 85.44 103 THR A CA 1
ATOM 799 C C . THR A 1 103 ? -6.812 9.150 10.104 1.00 85.44 103 THR A C 1
ATOM 801 O O . THR A 1 103 ? -7.897 9.137 10.685 1.00 85.44 103 THR A O 1
ATOM 804 N N . PRO A 1 104 ? -6.505 8.243 9.161 1.00 88.69 104 PRO A N 1
ATOM 805 C CA . PRO A 1 104 ? -7.333 7.107 8.816 1.00 88.69 104 PRO A CA 1
ATOM 806 C C . PRO A 1 104 ? -7.146 6.029 9.871 1.00 88.69 104 PRO A C 1
ATOM 808 O O . PRO A 1 104 ? -6.032 5.742 10.319 1.00 88.69 104 PRO A O 1
ATOM 811 N N . PHE A 1 105 ? -8.268 5.449 10.252 1.00 89.81 105 PHE A N 1
ATOM 812 C CA . PHE A 1 105 ? -8.358 4.334 11.159 1.00 89.81 105 PHE A CA 1
ATOM 813 C C . PHE A 1 105 ? -9.216 3.250 10.528 1.00 89.81 105 PHE A C 1
ATOM 815 O O . PHE A 1 105 ? -10.274 3.531 9.958 1.00 89.81 105 PHE A O 1
ATOM 822 N N . ARG A 1 106 ? -8.791 2.004 10.703 1.00 91.50 106 ARG A N 1
ATOM 823 C CA . ARG A 1 106 ? -9.647 0.844 10.479 1.00 91.50 106 ARG A CA 1
ATOM 824 C C . ARG A 1 106 ? -10.296 0.468 11.801 1.00 91.50 106 ARG A C 1
ATOM 826 O O . ARG A 1 106 ? -9.611 0.339 12.810 1.00 91.50 106 ARG A O 1
ATOM 833 N N . ALA A 1 107 ? -11.613 0.358 11.809 1.00 91.38 107 ALA A N 1
ATOM 834 C CA . ALA A 1 107 ? -12.419 0.072 12.980 1.00 91.38 107 ALA A CA 1
ATOM 835 C C . ALA A 1 107 ? -13.016 -1.332 12.873 1.00 91.38 107 ALA A C 1
ATOM 837 O O . ALA A 1 107 ? -13.582 -1.683 11.839 1.00 91.38 107 ALA A O 1
ATOM 838 N N . ALA A 1 108 ? -12.930 -2.110 13.946 1.00 92.25 108 ALA A N 1
ATOM 839 C CA . ALA A 1 108 ? -13.672 -3.351 14.122 1.00 92.25 108 ALA A CA 1
ATOM 840 C C . ALA A 1 108 ? -14.667 -3.182 15.271 1.00 92.25 108 ALA A C 1
ATOM 842 O O . ALA A 1 108 ? -14.284 -2.773 16.368 1.00 92.25 108 ALA A O 1
ATOM 843 N N . VAL A 1 109 ? -15.936 -3.483 15.005 1.00 91.50 109 VAL A N 1
ATOM 844 C CA . VAL A 1 109 ? -17.046 -3.335 15.948 1.00 91.50 109 VAL A CA 1
ATOM 845 C C . VAL A 1 109 ? -17.716 -4.680 16.166 1.00 91.50 109 VAL A C 1
ATOM 847 O O . VAL A 1 109 ? -18.120 -5.335 15.202 1.00 91.50 109 VAL A O 1
ATOM 850 N N . ALA A 1 110 ? -17.874 -5.065 17.428 1.00 89.81 110 ALA A N 1
ATOM 851 C CA . ALA A 1 110 ? -18.625 -6.248 17.817 1.00 89.81 110 ALA A CA 1
ATOM 852 C C . ALA A 1 110 ? -19.557 -5.943 18.989 1.00 89.81 110 ALA A C 1
ATOM 854 O O . ALA A 1 110 ? -19.158 -5.315 19.969 1.00 89.81 110 ALA A O 1
ATOM 855 N N . ASP A 1 111 ? -20.779 -6.456 18.901 1.00 89.38 111 ASP A N 1
ATOM 856 C CA . ASP A 1 111 ? -21.776 -6.342 19.962 1.00 89.38 111 ASP A CA 1
ATOM 857 C C . ASP A 1 111 ? -21.756 -7.624 20.802 1.00 89.38 111 ASP A C 1
ATOM 859 O O . ASP A 1 111 ? -21.827 -8.734 20.263 1.00 89.38 111 ASP A O 1
ATOM 863 N N . ARG A 1 112 ? -21.643 -7.487 22.127 1.00 84.31 112 ARG A N 1
ATOM 864 C CA . ARG A 1 112 ? -21.721 -8.600 23.081 1.00 84.31 112 ARG A CA 1
ATOM 865 C C . ARG A 1 112 ? -22.620 -8.208 24.252 1.00 84.31 112 ARG A C 1
ATOM 867 O O . ARG A 1 112 ? -22.216 -7.474 25.147 1.00 84.31 112 ARG A O 1
ATOM 874 N N . GLY A 1 113 ? -23.833 -8.758 24.262 1.00 83.19 113 GLY A N 1
ATOM 875 C CA . GLY A 1 113 ? -24.840 -8.419 25.267 1.00 83.19 113 GLY A CA 1
ATOM 876 C C . GLY A 1 113 ? -25.323 -6.983 25.083 1.00 83.19 113 GLY A C 1
ATOM 877 O O . GLY A 1 113 ? -25.753 -6.629 23.991 1.00 83.19 113 GLY A O 1
ATOM 878 N N . ASP A 1 114 ? -25.231 -6.185 26.145 1.00 82.19 114 ASP A N 1
ATOM 879 C CA . ASP A 1 114 ? -25.627 -4.768 26.159 1.00 82.19 114 ASP A CA 1
ATOM 880 C C . ASP A 1 114 ? -24.436 -3.817 25.918 1.00 82.19 114 ASP A C 1
ATOM 882 O O . ASP A 1 114 ? -24.586 -2.597 25.912 1.00 82.19 114 ASP A O 1
ATOM 886 N N . GLU A 1 115 ? -23.234 -4.376 25.723 1.00 85.75 115 GLU A N 1
ATOM 887 C CA . GLU A 1 115 ? -22.012 -3.621 25.461 1.00 85.75 115 GLU A CA 1
ATOM 888 C C . GLU A 1 115 ? -21.556 -3.786 24.004 1.00 85.75 115 GLU A C 1
ATOM 890 O O . GLU A 1 115 ? -21.532 -4.887 23.440 1.00 85.75 115 GLU A O 1
ATOM 895 N N . ARG A 1 116 ? -21.128 -2.676 23.403 1.00 88.50 116 ARG A N 1
ATOM 896 C CA . ARG A 1 116 ? -20.489 -2.639 22.084 1.00 88.50 116 ARG A CA 1
ATOM 897 C C . ARG A 1 116 ? -19.001 -2.371 22.237 1.00 88.50 116 ARG A C 1
ATOM 899 O O . ARG A 1 116 ? -18.589 -1.377 22.830 1.00 88.50 116 ARG A O 1
ATOM 906 N N . TYR A 1 117 ? -18.202 -3.247 21.650 1.00 88.25 117 TYR A N 1
ATOM 907 C CA . TYR A 1 117 ? -16.749 -3.213 21.676 1.00 88.25 117 TYR A CA 1
ATOM 908 C C . TYR A 1 117 ? -16.248 -2.659 20.348 1.00 88.25 117 TYR A C 1
ATOM 910 O O . TYR A 1 117 ? -16.593 -3.185 19.290 1.00 88.25 117 TYR A O 1
ATOM 918 N N . VAL A 1 118 ? -15.436 -1.603 20.395 1.00 89.38 118 VAL A N 1
ATOM 919 C CA . VAL A 1 118 ? -14.851 -0.995 19.197 1.00 89.38 118 VAL A CA 1
ATOM 920 C C . VAL A 1 118 ? -13.342 -0.939 19.327 1.00 89.38 118 VAL A C 1
ATOM 922 O O . VAL A 1 118 ? -12.828 -0.377 20.287 1.00 89.38 118 VAL A O 1
ATOM 925 N N . ILE A 1 119 ? -12.625 -1.471 18.344 1.00 90.75 119 ILE A N 1
ATOM 926 C CA . ILE A 1 119 ? -11.168 -1.361 18.259 1.00 90.75 119 ILE A CA 1
ATOM 927 C C . ILE A 1 119 ? -10.800 -0.589 17.004 1.00 90.75 119 ILE A C 1
ATOM 929 O O . ILE A 1 119 ? -11.249 -0.918 15.909 1.00 90.75 119 ILE A O 1
ATOM 933 N N . LEU A 1 120 ? -9.977 0.442 17.169 1.00 91.06 120 LEU A N 1
ATOM 934 C CA . LEU A 1 120 ? -9.421 1.249 16.094 1.00 91.06 120 LEU A CA 1
ATOM 935 C C . LEU A 1 120 ? -7.949 0.912 15.886 1.00 91.06 120 LEU A C 1
ATOM 937 O O . LEU A 1 120 ? -7.179 0.890 16.845 1.00 91.06 120 LEU A O 1
ATOM 941 N N . TYR A 1 121 ? -7.550 0.757 14.629 1.00 90.50 121 TYR A N 1
ATOM 942 C CA . TYR A 1 121 ? -6.169 0.610 14.194 1.00 90.50 121 TYR A CA 1
ATOM 943 C C . TYR A 1 121 ? -5.731 1.839 13.393 1.00 90.50 121 TYR A C 1
ATOM 945 O O . TYR A 1 121 ? -6.378 2.211 12.417 1.00 90.50 121 TYR A O 1
ATOM 953 N N . ASN A 1 122 ? -4.642 2.486 13.802 1.00 89.50 122 ASN A N 1
ATOM 954 C CA . ASN A 1 122 ? -4.104 3.703 13.197 1.00 89.50 122 ASN A CA 1
ATOM 955 C C . ASN A 1 122 ? -3.308 3.394 11.918 1.00 89.50 122 ASN A C 1
ATOM 957 O O . ASN A 1 122 ? -2.174 2.918 11.979 1.00 89.50 122 ASN A O 1
ATOM 961 N N . GLU A 1 123 ? -3.853 3.757 10.756 1.00 86.50 123 GLU A N 1
ATOM 962 C CA . GLU A 1 123 ? -3.198 3.585 9.449 1.00 86.50 123 GLU A CA 1
ATOM 963 C C . GLU A 1 123 ? -2.267 4.773 9.097 1.00 86.50 123 GLU A C 1
ATOM 965 O O . GLU A 1 123 ? -1.653 4.834 8.031 1.00 86.50 123 GLU A O 1
ATOM 970 N N . GLY A 1 124 ? -2.100 5.751 9.993 1.00 82.69 124 GLY A N 1
ATOM 971 C CA . GLY A 1 124 ? -1.307 6.957 9.752 1.00 82.69 124 GLY A CA 1
ATOM 972 C C . GLY A 1 124 ? 0.178 6.691 9.479 1.00 82.69 124 GLY A C 1
ATOM 973 O O . GLY A 1 124 ? 0.744 7.282 8.555 1.00 82.69 124 GLY A O 1
ATOM 974 N N . GLN A 1 125 ? 0.813 5.799 10.250 1.00 77.38 125 GLN A N 1
ATOM 975 C CA . GLN A 1 125 ? 2.213 5.407 10.014 1.00 77.38 125 GLN A CA 1
ATOM 976 C C . GLN A 1 125 ? 2.372 4.540 8.759 1.00 77.38 125 GLN A C 1
ATOM 978 O O . GLN A 1 125 ? 3.418 4.580 8.109 1.00 77.38 125 GLN A O 1
ATOM 983 N N . LEU A 1 126 ? 1.318 3.806 8.408 1.00 79.75 126 LEU A N 1
ATOM 984 C CA . LEU A 1 126 ? 1.248 2.925 7.251 1.00 79.75 126 LEU A CA 1
ATOM 985 C C . LEU A 1 126 ? 1.439 3.691 5.948 1.00 79.75 126 LEU A C 1
ATOM 987 O O . LEU A 1 126 ? 2.322 3.374 5.158 1.00 79.75 126 LEU A O 1
ATOM 991 N N . ARG A 1 127 ? 0.718 4.807 5.806 1.00 80.69 127 ARG A N 1
ATOM 992 C CA . ARG A 1 127 ? 0.784 5.658 4.611 1.00 80.69 127 ARG A CA 1
ATOM 993 C C . ARG A 1 127 ? 2.196 6.133 4.284 1.00 80.69 127 ARG A C 1
ATOM 995 O O . ARG A 1 127 ? 2.561 6.230 3.117 1.00 80.69 127 ARG A O 1
ATOM 1002 N N . ARG A 1 128 ? 3.020 6.423 5.301 1.00 84.31 128 ARG A N 1
ATOM 1003 C CA . ARG A 1 128 ? 4.426 6.815 5.079 1.00 84.31 128 ARG A CA 1
ATOM 1004 C C . ARG A 1 128 ? 5.249 5.657 4.515 1.00 84.31 128 ARG A C 1
ATOM 1006 O O . ARG A 1 128 ? 6.105 5.882 3.663 1.00 84.31 128 ARG A O 1
ATOM 1013 N N . ARG A 1 129 ? 4.993 4.430 4.979 1.00 86.25 129 ARG A N 1
ATOM 1014 C CA . ARG A 1 129 ? 5.655 3.219 4.476 1.00 86.25 129 ARG A CA 1
ATOM 1015 C C . ARG A 1 129 ? 5.213 2.903 3.052 1.00 86.25 129 ARG A C 1
ATOM 1017 O O . ARG A 1 129 ? 6.078 2.670 2.215 1.00 86.25 129 ARG A O 1
ATOM 1024 N N . GLU A 1 130 ? 3.917 2.991 2.757 1.00 88.81 130 GLU A N 1
ATOM 1025 C CA . GLU A 1 130 ? 3.387 2.813 1.398 1.00 88.81 130 GLU A CA 1
ATOM 1026 C C . GLU A 1 130 ? 3.994 3.820 0.413 1.00 88.81 130 GLU A C 1
ATOM 1028 O O . GLU A 1 130 ? 4.429 3.436 -0.670 1.00 88.81 130 GLU A O 1
ATOM 1033 N N . GLN A 1 131 ? 4.110 5.097 0.795 1.00 90.25 131 GLN A N 1
ATOM 1034 C CA . GLN A 1 131 ? 4.781 6.107 -0.032 1.00 90.25 131 GLN A CA 1
ATOM 1035 C C . GLN A 1 131 ? 6.256 5.766 -0.285 1.00 90.25 131 GLN A C 1
ATOM 1037 O O . GLN A 1 131 ? 6.737 5.916 -1.409 1.00 90.25 131 GLN A O 1
ATOM 1042 N N . GLY A 1 132 ? 6.969 5.278 0.734 1.00 92.62 132 GLY A N 1
ATOM 1043 C CA . GLY A 1 132 ? 8.346 4.803 0.590 1.00 92.62 132 GLY A CA 1
ATOM 1044 C C . GLY A 1 132 ? 8.460 3.600 -0.351 1.00 92.62 132 GLY A C 1
ATOM 1045 O O . GLY A 1 132 ? 9.339 3.581 -1.211 1.00 92.62 132 GLY A O 1
ATOM 1046 N N . LEU A 1 133 ? 7.544 2.633 -0.239 1.00 93.31 133 LEU A N 1
ATOM 1047 C CA . LEU A 1 133 ? 7.471 1.474 -1.130 1.00 93.31 133 LEU A CA 1
ATOM 1048 C C . LEU A 1 133 ? 7.197 1.903 -2.575 1.00 93.31 133 LEU A C 1
ATOM 1050 O O . LEU A 1 133 ? 7.898 1.464 -3.482 1.00 93.31 133 LEU A O 1
ATOM 1054 N N . LEU A 1 134 ? 6.228 2.794 -2.794 1.00 94.69 134 LEU A N 1
ATOM 1055 C CA . LEU A 1 134 ? 5.921 3.341 -4.116 1.00 94.69 134 LEU A CA 1
ATOM 1056 C C . LEU A 1 134 ? 7.125 4.070 -4.721 1.00 94.69 134 LEU A C 1
ATOM 1058 O O . LEU A 1 134 ? 7.439 3.859 -5.891 1.00 94.69 134 LEU A O 1
ATOM 1062 N N . ALA A 1 135 ? 7.833 4.882 -3.931 1.00 96.25 135 ALA A N 1
ATOM 1063 C CA . ALA A 1 135 ? 9.045 5.562 -4.380 1.00 96.25 135 ALA A CA 1
ATOM 1064 C C . ALA A 1 135 ? 10.163 4.569 -4.748 1.00 96.25 135 ALA A C 1
ATOM 1066 O O . ALA A 1 135 ? 10.810 4.728 -5.784 1.00 96.25 135 ALA A O 1
ATOM 1067 N N . LEU A 1 136 ? 10.359 3.520 -3.941 1.00 96.75 136 LEU A N 1
ATOM 1068 C CA . LEU A 1 136 ? 11.336 2.460 -4.200 1.00 96.75 136 LEU A CA 1
ATOM 1069 C C . LEU A 1 136 ? 11.002 1.689 -5.485 1.00 96.75 136 LEU A C 1
ATOM 1071 O O . LEU A 1 136 ? 11.878 1.476 -6.323 1.00 96.75 136 LEU A O 1
ATOM 1075 N N . LEU A 1 137 ? 9.735 1.311 -5.661 1.00 97.00 137 LEU A N 1
ATOM 1076 C CA . LEU A 1 137 ? 9.236 0.624 -6.851 1.00 97.00 137 LEU A CA 1
ATOM 1077 C C . LEU A 1 137 ? 9.400 1.484 -8.106 1.00 97.00 137 LEU A C 1
ATOM 1079 O O . LEU A 1 137 ? 9.947 1.013 -9.103 1.00 97.00 137 LEU A O 1
ATOM 1083 N N . ALA A 1 138 ? 8.993 2.754 -8.050 1.00 96.88 138 ALA A N 1
ATOM 1084 C CA . ALA A 1 138 ? 9.153 3.692 -9.157 1.00 96.88 138 ALA A CA 1
ATOM 1085 C C . ALA A 1 138 ? 10.633 3.883 -9.524 1.00 96.88 138 ALA A C 1
ATOM 1087 O O . ALA A 1 138 ? 10.993 3.828 -10.701 1.00 96.88 138 ALA A O 1
ATOM 1088 N N . GLY A 1 139 ? 11.507 4.034 -8.523 1.00 97.75 139 GLY A N 1
ATOM 1089 C CA . GLY A 1 139 ? 12.954 4.086 -8.723 1.00 97.75 139 GLY A CA 1
ATOM 1090 C C . GLY A 1 139 ? 13.493 2.823 -9.398 1.00 97.75 139 GLY A C 1
ATOM 1091 O O . GLY A 1 139 ? 14.235 2.918 -10.375 1.00 97.75 139 GLY A O 1
ATOM 1092 N N . GLY A 1 140 ? 13.067 1.642 -8.940 1.00 97.00 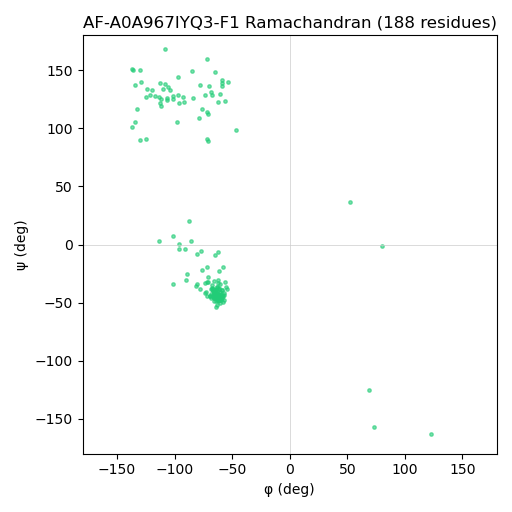140 GLY A N 1
ATOM 1093 C CA . GLY A 1 140 ? 13.439 0.355 -9.531 1.00 97.00 140 GLY A CA 1
ATOM 1094 C C . GLY A 1 140 ? 13.021 0.223 -10.998 1.00 97.00 140 GLY A C 1
ATOM 1095 O O . GLY A 1 140 ? 13.836 -0.169 -11.834 1.00 97.00 140 GLY A O 1
ATOM 1096 N N . VAL A 1 141 ? 11.791 0.620 -11.336 1.00 97.56 141 VAL A N 1
ATOM 1097 C CA . VAL A 1 141 ? 11.284 0.634 -12.721 1.00 97.56 141 VAL A CA 1
ATOM 1098 C C . VAL A 1 141 ? 12.122 1.558 -13.605 1.00 97.56 141 VAL A C 1
ATOM 1100 O O . VAL A 1 141 ? 12.525 1.164 -14.702 1.00 97.56 141 VAL A O 1
ATOM 1103 N N . LEU A 1 142 ? 12.442 2.767 -13.135 1.00 97.44 142 LEU A N 1
ATOM 1104 C CA . LEU A 1 142 ? 13.266 3.721 -13.884 1.00 97.44 142 LEU A CA 1
ATOM 1105 C C . LEU A 1 142 ? 14.683 3.188 -14.125 1.00 97.44 142 LEU A C 1
ATOM 1107 O O . LEU A 1 142 ? 15.179 3.251 -15.253 1.00 97.44 142 LEU A O 1
ATOM 1111 N N . VAL A 1 143 ? 15.315 2.619 -13.095 1.00 97.50 143 VAL A N 1
ATOM 1112 C CA . VAL A 1 143 ? 16.648 2.008 -13.205 1.00 97.50 143 VAL A CA 1
ATOM 1113 C C . VAL A 1 143 ? 16.621 0.847 -14.196 1.00 97.50 143 VAL A C 1
ATOM 1115 O O . VAL A 1 143 ? 17.450 0.806 -15.104 1.00 97.50 143 VAL A O 1
ATOM 1118 N N . MET A 1 144 ? 15.646 -0.058 -14.090 1.00 95.75 144 MET A N 1
ATOM 1119 C CA . MET A 1 144 ? 15.549 -1.223 -14.971 1.00 95.75 144 MET A CA 1
ATOM 1120 C C . MET A 1 144 ? 15.271 -0.830 -16.426 1.00 95.75 144 MET A C 1
ATOM 1122 O O . MET A 1 144 ? 15.863 -1.388 -17.354 1.00 95.75 144 MET A O 1
ATOM 1126 N N . THR A 1 145 ? 14.428 0.181 -16.636 1.00 94.75 145 THR A N 1
ATOM 1127 C CA . THR A 1 145 ? 14.173 0.770 -17.957 1.00 94.75 145 THR A CA 1
ATOM 1128 C C . THR A 1 145 ? 15.457 1.349 -18.552 1.00 94.75 145 THR A C 1
ATOM 1130 O O . THR A 1 145 ? 15.788 1.071 -19.707 1.00 94.75 145 THR A O 1
ATOM 1133 N N . GLY A 1 146 ? 16.220 2.107 -17.758 1.00 94.12 146 GLY A N 1
ATOM 1134 C CA . GLY A 1 146 ? 17.503 2.678 -18.164 1.00 94.12 146 GLY A CA 1
ATOM 1135 C C . GLY A 1 146 ? 18.546 1.611 -18.506 1.00 94.12 146 GLY A C 1
ATOM 1136 O O . GLY A 1 146 ? 19.164 1.675 -19.569 1.00 94.12 146 GLY A O 1
ATOM 1137 N N . LEU A 1 147 ? 18.697 0.589 -17.659 1.00 94.56 147 LEU A N 1
ATOM 1138 C CA . LEU A 1 147 ? 19.591 -0.547 -17.909 1.00 94.56 147 LEU A CA 1
ATOM 1139 C C . LEU A 1 147 ? 19.201 -1.307 -19.179 1.00 94.56 147 LEU A C 1
ATOM 1141 O O . LEU A 1 147 ? 20.066 -1.644 -19.985 1.00 94.56 147 LEU A O 1
ATOM 1145 N N . SER A 1 148 ? 17.903 -1.508 -19.406 1.00 92.62 148 SER A N 1
ATOM 1146 C CA . SER A 1 148 ? 17.401 -2.159 -20.618 1.00 92.62 148 SER A CA 1
ATOM 1147 C C . SER A 1 148 ? 17.697 -1.324 -21.867 1.00 92.62 148 SER A C 1
ATOM 1149 O O . SER A 1 148 ? 18.136 -1.862 -22.884 1.00 92.62 148 SER A O 1
ATOM 1151 N N . ALA A 1 149 ? 17.556 0.003 -21.788 1.00 90.44 149 ALA A N 1
ATOM 1152 C CA . ALA A 1 149 ? 17.935 0.910 -22.869 1.00 90.44 149 ALA A CA 1
ATOM 1153 C C . ALA A 1 149 ? 19.438 0.826 -23.193 1.00 90.44 149 ALA A C 1
ATOM 1155 O O . ALA A 1 149 ? 19.820 0.742 -24.365 1.00 90.44 149 ALA A O 1
ATOM 1156 N N . LEU A 1 150 ? 20.290 0.820 -22.159 1.00 90.06 150 LEU A N 1
ATOM 1157 C CA . LEU A 1 150 ? 21.743 0.687 -22.294 1.00 90.06 150 LEU A CA 1
ATOM 1158 C C . LEU A 1 150 ? 22.126 -0.659 -22.916 1.00 90.06 150 LEU A C 1
ATOM 1160 O O . LEU A 1 150 ? 22.933 -0.694 -23.847 1.00 90.06 150 LEU A O 1
ATOM 1164 N N . ALA A 1 151 ? 21.502 -1.750 -22.467 1.00 87.94 151 ALA A N 1
ATOM 1165 C CA . ALA A 1 151 ? 21.696 -3.080 -23.032 1.00 87.94 151 ALA A CA 1
ATOM 1166 C C . ALA A 1 151 ? 21.292 -3.126 -24.513 1.00 87.94 151 ALA A C 1
ATOM 1168 O O . ALA A 1 151 ? 22.067 -3.593 -25.349 1.00 87.94 151 ALA A O 1
ATOM 1169 N N . GLY A 1 152 ? 20.133 -2.559 -24.868 1.00 85.94 152 GLY A N 1
ATOM 1170 C CA . GLY A 1 152 ? 19.681 -2.460 -26.258 1.00 85.94 152 GLY A CA 1
ATOM 1171 C C . GLY A 1 152 ? 20.629 -1.634 -27.133 1.00 85.94 152 GLY A C 1
ATOM 1172 O O . GLY A 1 152 ? 20.911 -2.003 -28.275 1.00 85.94 152 GLY A O 1
ATOM 1173 N N . PHE A 1 153 ? 21.186 -0.546 -26.595 1.00 81.06 153 PHE A N 1
ATOM 1174 C CA . PHE A 1 153 ? 22.192 0.255 -27.293 1.00 81.06 153 PHE A CA 1
ATOM 1175 C C . PHE A 1 153 ? 23.503 -0.516 -27.512 1.00 81.06 153 PHE A C 1
ATOM 1177 O O . PHE A 1 153 ? 24.077 -0.459 -28.606 1.00 81.06 153 PHE A O 1
ATOM 1184 N N . TRP A 1 154 ? 23.966 -1.254 -26.498 1.00 81.75 154 TRP A N 1
ATOM 1185 C CA . TRP A 1 154 ? 25.179 -2.070 -26.570 1.00 81.75 154 TRP A CA 1
ATOM 1186 C C . TRP A 1 154 ? 25.028 -3.230 -27.564 1.00 81.75 154 TRP A C 1
ATOM 1188 O O . TRP A 1 154 ? 25.873 -3.383 -28.451 1.00 81.75 154 TRP A O 1
ATOM 1198 N N . LEU A 1 155 ? 23.909 -3.965 -27.518 1.00 78.88 155 LEU A N 1
ATOM 1199 C CA . LEU A 1 155 ? 23.598 -5.029 -28.482 1.00 78.88 155 LEU A CA 1
ATOM 1200 C C . LEU A 1 155 ? 23.530 -4.496 -29.916 1.00 78.88 155 LEU A C 1
ATOM 1202 O O . LEU A 1 155 ? 24.119 -5.083 -30.824 1.00 78.88 155 LEU A O 1
ATOM 1206 N N . ALA A 1 156 ? 22.876 -3.351 -30.129 1.00 75.50 156 ALA A N 1
ATOM 1207 C CA . ALA A 1 156 ? 22.826 -2.723 -31.446 1.00 75.50 156 ALA A CA 1
ATOM 1208 C C . ALA A 1 156 ? 24.225 -2.320 -31.951 1.00 75.50 156 ALA A C 1
ATOM 1210 O O . ALA A 1 156 ? 24.480 -2.310 -33.154 1.00 75.50 156 ALA A O 1
ATOM 1211 N N . GLY A 1 157 ? 25.151 -1.986 -31.048 1.00 66.31 157 GLY A N 1
ATOM 1212 C CA . GLY A 1 157 ? 26.557 -1.760 -31.375 1.00 66.31 157 GLY A CA 1
ATOM 1213 C C . GLY A 1 157 ? 27.303 -3.038 -31.769 1.00 66.31 157 GLY A C 1
ATOM 1214 O O . GLY A 1 157 ? 28.036 -3.017 -32.755 1.00 66.31 157 GLY A O 1
ATOM 1215 N N . ARG A 1 158 ? 27.095 -4.134 -31.030 1.00 65.12 158 ARG A N 1
ATOM 1216 C CA . ARG A 1 158 ? 27.825 -5.405 -31.179 1.00 65.12 158 ARG A CA 1
ATOM 1217 C C . ARG A 1 158 ? 27.345 -6.256 -32.362 1.00 65.12 158 ARG A C 1
ATOM 1219 O O . ARG A 1 158 ? 28.179 -6.855 -33.030 1.00 65.12 158 ARG A O 1
ATOM 1226 N N . VAL A 1 159 ? 26.037 -6.289 -32.638 1.00 60.62 159 VAL A N 1
ATOM 1227 C CA . VAL A 1 159 ? 25.420 -7.190 -33.638 1.00 60.62 159 VAL A CA 1
ATOM 1228 C C . VAL A 1 159 ? 25.347 -6.569 -35.039 1.00 60.62 159 VAL A C 1
ATOM 1230 O O . VAL A 1 159 ? 25.457 -7.273 -36.037 1.00 60.62 159 VAL A O 1
ATOM 1233 N N . ILE A 1 160 ? 25.210 -5.243 -35.155 1.00 55.12 160 ILE A N 1
ATOM 1234 C CA . ILE A 1 160 ? 25.055 -4.578 -36.467 1.00 55.12 160 ILE A CA 1
ATOM 1235 C C . ILE A 1 160 ? 26.409 -4.196 -37.089 1.00 55.12 160 ILE A C 1
ATOM 1237 O O . ILE A 1 160 ? 26.522 -4.085 -38.315 1.00 55.12 160 ILE A O 1
ATOM 1241 N N . ALA A 1 161 ? 27.449 -3.996 -36.271 1.00 52.78 161 ALA A N 1
ATOM 1242 C CA . ALA A 1 161 ? 28.782 -3.645 -36.760 1.00 52.78 161 ALA A CA 1
ATOM 1243 C C . ALA A 1 161 ? 29.376 -4.681 -37.745 1.00 52.78 161 ALA A C 1
ATOM 1245 O O . ALA A 1 161 ? 29.837 -4.243 -38.798 1.00 52.78 161 ALA A O 1
ATOM 1246 N N . PRO A 1 162 ? 29.293 -6.009 -37.510 1.00 51.78 162 PRO A N 1
ATOM 1247 C CA . PRO A 1 162 ? 29.877 -6.999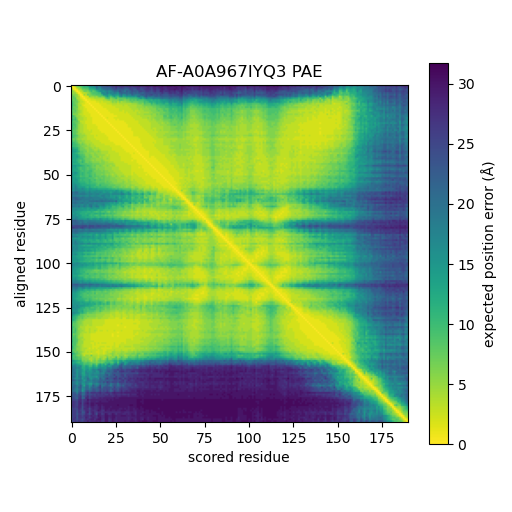 -38.420 1.00 51.78 162 PRO A CA 1
ATOM 1248 C C . PRO A 1 162 ? 29.075 -7.161 -39.720 1.00 51.78 162 PRO A C 1
ATOM 1250 O O . PRO A 1 162 ? 29.644 -7.207 -40.807 1.00 51.78 162 PRO A O 1
ATOM 1253 N N . VAL A 1 163 ? 27.738 -7.178 -39.635 1.00 53.44 163 VAL A N 1
ATOM 1254 C CA . VAL A 1 163 ? 26.865 -7.425 -40.800 1.00 53.44 163 VAL A CA 1
ATOM 1255 C C . VAL A 1 163 ? 26.943 -6.279 -41.815 1.00 53.44 163 VAL A C 1
ATOM 1257 O O . VAL A 1 163 ? 26.916 -6.504 -43.023 1.00 53.44 163 VAL A O 1
ATOM 1260 N N . THR A 1 164 ? 27.108 -5.037 -41.345 1.00 53.78 164 THR A N 1
ATOM 1261 C CA . THR A 1 164 ? 27.219 -3.883 -42.252 1.00 53.78 164 THR A CA 1
ATOM 1262 C C . THR A 1 164 ? 28.554 -3.860 -43.001 1.00 53.78 164 THR A C 1
ATOM 1264 O O . THR A 1 164 ? 28.592 -3.387 -44.134 1.00 53.78 164 THR A O 1
ATOM 1267 N N . ASP A 1 165 ? 29.640 -4.350 -42.395 1.00 56.66 165 ASP A N 1
ATOM 1268 C CA . ASP A 1 165 ? 30.945 -4.437 -43.063 1.00 56.66 165 ASP A CA 1
ATOM 1269 C C . ASP A 1 165 ? 30.983 -5.564 -44.099 1.00 56.66 165 ASP A C 1
ATOM 1271 O O . ASP A 1 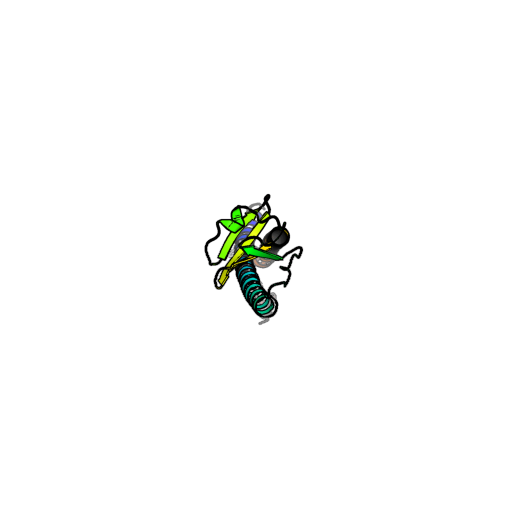165 ? 31.576 -5.383 -45.164 1.00 56.66 165 ASP A O 1
ATOM 1275 N N . LEU A 1 166 ? 30.270 -6.670 -43.855 1.00 53.91 166 LEU A N 1
ATOM 1276 C CA . LEU A 1 166 ? 30.112 -7.744 -44.837 1.00 53.91 166 LEU A CA 1
ATOM 1277 C C . LEU A 1 166 ? 29.352 -7.264 -46.082 1.00 53.91 166 LEU A C 1
ATOM 1279 O O . LEU A 1 166 ? 29.831 -7.428 -47.200 1.00 53.91 166 LEU A O 1
ATOM 1283 N N . VAL A 1 167 ? 28.213 -6.584 -45.899 1.00 56.62 167 VAL A N 1
ATOM 1284 C CA . VAL A 1 167 ? 27.414 -6.045 -47.018 1.00 56.62 167 VAL A CA 1
ATOM 1285 C C . VAL A 1 167 ? 28.194 -4.989 -47.800 1.00 56.62 167 VAL A C 1
ATOM 1287 O O . VAL A 1 167 ? 28.101 -4.932 -49.022 1.00 56.62 167 VAL A O 1
ATOM 1290 N N . ARG A 1 168 ? 29.003 -4.168 -47.123 1.00 56.53 168 ARG A N 1
ATOM 1291 C CA . ARG A 1 168 ? 29.826 -3.148 -47.785 1.00 56.53 168 ARG A CA 1
ATOM 1292 C C . ARG A 1 168 ? 30.990 -3.749 -48.573 1.00 56.53 168 ARG A C 1
ATOM 1294 O O . ARG A 1 168 ? 31.357 -3.190 -49.599 1.00 56.53 168 ARG A O 1
ATOM 1301 N N . ARG A 1 169 ? 31.550 -4.874 -48.118 1.00 56.81 169 ARG A N 1
ATOM 1302 C CA . ARG A 1 169 ? 32.567 -5.633 -48.862 1.00 56.81 169 ARG A CA 1
ATOM 1303 C C . ARG A 1 169 ? 31.966 -6.365 -50.061 1.00 56.81 169 ARG A C 1
ATOM 1305 O O . ARG A 1 169 ? 32.552 -6.297 -51.131 1.00 56.81 169 ARG A O 1
ATOM 1312 N N . VAL A 1 170 ? 30.777 -6.955 -49.923 1.00 59.53 170 VAL A N 1
ATOM 1313 C CA . VAL A 1 170 ? 30.046 -7.587 -51.041 1.00 59.53 170 VAL A CA 1
ATOM 1314 C C . VAL A 1 170 ? 29.589 -6.557 -52.079 1.00 59.53 170 VAL A C 1
ATOM 1316 O O . VAL A 1 170 ? 29.702 -6.806 -53.271 1.00 59.53 170 VAL A O 1
ATOM 1319 N N . ALA A 1 171 ? 29.146 -5.370 -51.657 1.00 59.06 171 ALA A N 1
ATOM 1320 C CA . ALA A 1 171 ? 28.743 -4.299 -52.573 1.00 59.06 171 ALA A CA 1
ATOM 1321 C C . ALA A 1 171 ? 29.917 -3.633 -53.318 1.00 59.06 171 ALA A C 1
ATOM 1323 O O . ALA A 1 171 ? 29.695 -2.986 -54.338 1.00 59.06 171 ALA A O 1
ATOM 1324 N N . ASN A 1 172 ? 3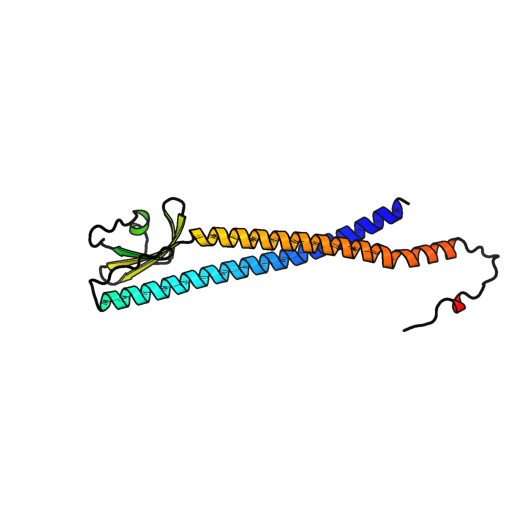1.148 -3.772 -52.813 1.00 58.25 172 ASN A N 1
ATOM 1325 C CA . ASN A 1 172 ? 32.359 -3.243 -53.446 1.00 58.25 172 ASN A CA 1
ATOM 1326 C C . ASN A 1 172 ? 33.107 -4.284 -54.297 1.00 58.25 172 ASN A C 1
ATOM 1328 O O . ASN A 1 172 ? 34.101 -3.927 -54.921 1.00 58.25 172 ASN A O 1
ATOM 1332 N N . LEU A 1 173 ? 32.656 -5.541 -54.324 1.00 54.91 173 LEU A N 1
ATOM 1333 C CA . LEU A 1 173 ? 33.213 -6.576 -55.193 1.00 54.91 173 LEU A CA 1
ATOM 1334 C C . LEU A 1 173 ? 32.707 -6.354 -56.622 1.00 54.91 173 LEU A C 1
ATOM 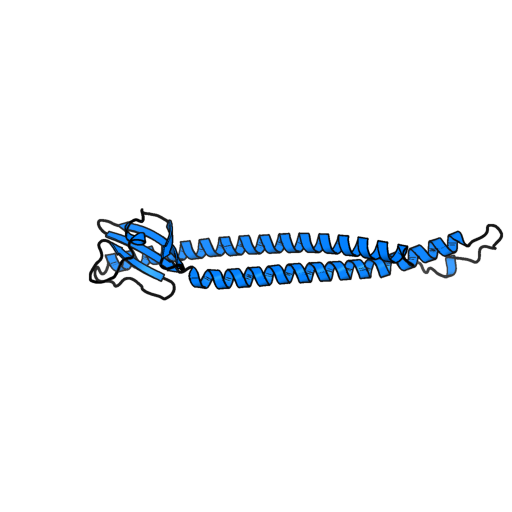1336 O O . LEU A 1 173 ? 31.502 -6.411 -56.878 1.00 54.91 173 LEU A O 1
ATOM 1340 N N . ARG A 1 174 ? 33.624 -6.079 -57.556 1.00 55.97 174 ARG A N 1
ATOM 1341 C CA . ARG A 1 174 ? 33.311 -6.060 -58.987 1.00 55.97 174 ARG A CA 1
ATOM 1342 C C . ARG A 1 174 ? 33.410 -7.481 -59.558 1.00 55.97 174 ARG A C 1
ATOM 1344 O O . ARG A 1 174 ? 34.243 -8.252 -59.089 1.00 55.97 174 ARG A O 1
ATOM 1351 N N . PRO A 1 175 ? 32.616 -7.839 -60.586 1.00 56.19 175 PRO A N 1
ATOM 1352 C CA . PRO A 1 175 ? 32.645 -9.173 -61.204 1.00 56.19 175 PRO A CA 1
ATOM 1353 C C . PRO A 1 175 ? 34.016 -9.590 -61.765 1.00 56.19 175 PRO A C 1
ATOM 1355 O O . PRO A 1 175 ? 34.250 -10.772 -61.993 1.00 56.19 175 PRO A O 1
ATOM 1358 N N . GLU A 1 176 ? 34.906 -8.623 -62.000 1.00 54.62 176 GLU A N 1
ATOM 1359 C CA . GLU A 1 176 ? 36.258 -8.819 -62.530 1.00 54.62 176 GLU A CA 1
ATOM 1360 C C . GLU A 1 176 ? 37.355 -9.021 -61.461 1.00 54.62 176 GLU A C 1
ATOM 1362 O O . GLU A 1 176 ? 38.500 -9.310 -61.818 1.00 54.62 176 GLU A O 1
ATOM 1367 N N . ASP A 1 177 ? 37.035 -8.935 -60.164 1.00 55.41 177 ASP A N 1
ATOM 1368 C CA . ASP A 1 177 ? 38.005 -9.176 -59.090 1.00 55.41 177 ASP A CA 1
ATOM 1369 C C . ASP A 1 177 ? 38.135 -10.681 -58.787 1.00 55.41 177 ASP A C 1
ATOM 1371 O O . ASP A 1 177 ? 37.153 -11.378 -58.517 1.00 55.41 177 ASP A O 1
ATOM 1375 N N . LYS A 1 178 ? 39.369 -11.208 -58.830 1.00 50.91 178 LYS A N 1
ATOM 1376 C CA . LYS A 1 178 ? 39.655 -12.622 -58.533 1.00 50.91 178 LYS A CA 1
ATOM 1377 C C . LYS A 1 178 ? 39.200 -12.970 -57.107 1.00 50.91 178 LYS A C 1
ATOM 1379 O O . LYS A 1 178 ? 39.514 -12.218 -56.184 1.00 50.91 178 LYS A O 1
ATOM 1384 N N . PRO A 1 179 ? 38.538 -14.123 -56.894 1.00 53.19 179 PRO A N 1
ATOM 1385 C CA . PRO A 1 179 ? 38.089 -14.526 -55.572 1.00 53.19 179 PRO A CA 1
ATOM 1386 C C . PRO A 1 179 ? 39.302 -14.944 -54.737 1.00 53.19 179 PRO A C 1
ATOM 1388 O O . PRO A 1 179 ? 39.721 -16.100 -54.759 1.00 53.19 179 PRO A O 1
ATOM 1391 N N . GLU A 1 180 ? 39.900 -14.007 -54.003 1.00 53.88 180 GLU A N 1
ATOM 1392 C CA . GLU A 1 180 ? 40.784 -14.388 -52.909 1.00 53.88 180 GLU A CA 1
ATOM 1393 C C . GLU A 1 180 ? 39.952 -15.055 -51.814 1.00 53.88 180 GLU A C 1
ATOM 1395 O O . GLU A 1 180 ? 38.910 -14.554 -51.389 1.00 53.88 180 GLU A O 1
ATOM 1400 N N . SER A 1 181 ? 40.417 -16.238 -51.417 1.00 55.72 181 SER A N 1
ATOM 1401 C CA . SER A 1 181 ? 39.779 -17.174 -50.497 1.00 55.72 181 SER A CA 1
ATOM 1402 C C . SER A 1 181 ? 39.241 -16.494 -49.232 1.00 55.72 181 SER A C 1
ATOM 1404 O O . SER A 1 181 ? 39.950 -16.287 -48.245 1.00 55.72 181 SER A O 1
ATOM 1406 N N . LEU A 1 182 ? 37.936 -16.216 -49.239 1.00 54.25 182 LEU A N 1
ATOM 1407 C CA . LEU A 1 182 ? 37.167 -15.786 -48.068 1.00 54.25 182 LEU A CA 1
ATOM 1408 C C . LEU A 1 182 ? 37.087 -16.883 -46.986 1.00 54.25 182 LEU A C 1
ATOM 1410 O O . LEU A 1 182 ? 36.653 -16.605 -45.872 1.00 54.25 182 LEU A O 1
ATOM 1414 N N . ALA A 1 183 ? 37.534 -18.107 -47.291 1.00 56.12 183 ALA A N 1
ATOM 1415 C CA . ALA A 1 183 ? 37.522 -19.244 -46.375 1.00 56.12 183 ALA A CA 1
ATOM 1416 C C . ALA A 1 183 ? 38.628 -19.183 -45.304 1.00 56.12 183 ALA A C 1
ATOM 1418 O O . ALA A 1 183 ? 38.472 -19.772 -44.242 1.00 56.12 183 ALA A O 1
ATOM 1419 N N . ASN A 1 184 ? 39.717 -18.437 -45.523 1.00 54.19 184 ASN A N 1
ATOM 1420 C CA . ASN A 1 184 ? 40.847 -18.430 -44.582 1.00 54.19 184 ASN A CA 1
ATOM 1421 C C . ASN A 1 184 ? 40.647 -17.536 -43.343 1.00 54.19 184 ASN A C 1
ATOM 1423 O O . ASN A 1 184 ? 41.472 -17.575 -42.437 1.00 54.19 184 ASN A O 1
ATOM 1427 N N . HIS A 1 185 ? 39.587 -16.722 -43.291 1.00 51.59 185 HIS A N 1
ATOM 1428 C CA . HIS A 1 185 ? 39.389 -15.725 -42.225 1.00 51.59 185 HIS A CA 1
ATOM 1429 C C . HIS A 1 185 ? 38.193 -16.007 -41.300 1.00 51.59 185 HIS A C 1
ATOM 1431 O O . HIS A 1 185 ? 37.926 -15.211 -40.402 1.00 51.59 185 HIS A O 1
ATOM 1437 N N . TYR A 1 186 ? 37.500 -17.133 -41.489 1.00 54.38 186 TYR A N 1
ATOM 1438 C CA . TYR A 1 186 ? 36.458 -17.623 -40.586 1.00 54.38 186 TYR A CA 1
ATOM 1439 C C . TYR A 1 186 ? 36.802 -19.056 -40.160 1.00 54.38 186 TYR A C 1
ATOM 1441 O O . TYR A 1 186 ? 36.422 -19.998 -40.859 1.00 54.38 186 TYR A O 1
ATOM 1449 N N . PRO A 1 187 ? 37.534 -19.246 -39.046 1.00 49.62 187 PRO A N 1
ATOM 1450 C CA . PRO A 1 187 ? 37.579 -20.545 -38.397 1.00 49.62 187 PRO A CA 1
ATOM 1451 C C . PRO A 1 187 ? 36.149 -20.888 -37.974 1.00 49.62 187 PRO A C 1
ATOM 1453 O O . PRO A 1 187 ? 35.441 -20.052 -37.406 1.00 49.62 187 PRO A O 1
ATOM 1456 N N . TRP A 1 188 ? 35.709 -22.087 -38.332 1.00 54.53 188 TRP A N 1
ATOM 1457 C CA . TRP A 1 188 ? 34.464 -22.655 -37.842 1.00 54.53 188 TRP A CA 1
ATOM 1458 C C . TRP A 1 188 ? 34.660 -23.019 -36.371 1.00 54.53 188 TRP A C 1
ATOM 1460 O O . TRP A 1 188 ? 35.078 -24.132 -36.070 1.00 54.53 188 TRP A O 1
ATOM 1470 N N . ASP A 1 189 ? 34.390 -22.072 -35.480 1.00 50.06 189 ASP A N 1
ATOM 1471 C CA . ASP A 1 189 ? 34.247 -22.360 -34.057 1.00 50.06 189 ASP A CA 1
ATOM 1472 C C . ASP A 1 189 ? 32.740 -22.480 -33.771 1.00 50.06 189 ASP A C 1
ATOM 1474 O O . ASP A 1 189 ? 32.008 -21.485 -33.824 1.00 50.06 189 ASP A O 1
ATOM 1478 N N . GLU A 1 190 ? 32.287 -23.726 -33.578 1.00 44.34 190 GLU A N 1
ATOM 1479 C CA . GLU A 1 190 ? 30.971 -24.093 -33.023 1.00 44.34 190 GLU A CA 1
ATOM 1480 C C . GLU A 1 190 ? 30.844 -23.702 -31.542 1.00 44.34 190 GLU A C 1
ATOM 1482 O O . GLU A 1 190 ? 31.843 -23.826 -30.794 1.00 44.34 190 GLU A O 1
#

Sequence (190 aa):
MQIRRRLKYRVAAAFAAFGGLVSLFQASGLYVASHNLEERLIDDTLTAELQDYTERRARNPSSIPEMTATIRAYVLPAQGDTPIPPKVVELAPGRHQITIEGTPFRAAVADRGDERYVILYNEGQLRRREQGLLALLAGGVLVMTGLSALAGFWLAGRVIAPVTDLVRRVANLRPEDKPESLANHYPWDE

pLDDT: mean 81.09, std 14.68, range [44.34, 98.06]

Foldseek 3Di:
DVVLVVQLQVLLQVLLVVLLVVLVVVLVVVLVVVVVVVVVVVVVVQVVLQVVVVVVCVVPVPDDFDDDPFKTKAKPPHDPPDDDPPVQVPDDAAWDWDADPNWIWIWHWDDDDPMIMIMIGTCRVVVVVSVVSVVVSVVRSVVSSVVSSVVSSVCSVVPVVVVVVVVVVVVPDDPPDDDDDPPVPDDPDD

Radius of gyration: 33.16 Å; Cα contacts (8 Å, |Δi|>4): 174; chains: 1; bounding box: 66×38×98 Å

Solvent-accessible surface area (backbone atoms only — not comparable to full-atom values): 10634 Å² total; per-residue (Å²): 118,68,68,66,54,56,52,31,52,52,43,12,50,51,34,18,52,50,35,30,51,54,39,45,53,52,41,51,51,51,50,53,52,51,51,57,50,48,54,49,53,51,53,51,49,50,51,51,50,51,48,52,52,51,56,48,31,75,77,33,86,80,62,77,63,56,77,54,97,49,39,41,43,48,54,36,74,68,72,78,89,63,88,73,59,70,79,66,72,73,55,64,76,45,79,47,80,47,70,58,98,89,35,44,26,45,34,41,29,47,76,56,91,89,37,37,40,37,40,34,36,51,45,57,71,49,55,60,51,52,52,50,49,51,51,52,42,51,50,49,25,53,50,43,16,50,53,27,23,52,50,23,35,51,48,44,53,66,64,48,55,60,56,54,53,52,52,53,52,60,72,66,58,55,96,85,60,79,84,70,72,74,68,81,81,56,81,89,79,129

Nearest PDB structures (foldseek):
  7q3d-assembly1_B  TM=6.870E-01  e=1.907E-01  Homo sapiens
  7q3e-assembly1_B  TM=6.774E-01  e=2.032E-01  Mus musculus
  8u65-assembly1_B  TM=5.949E-01  e=1.302E-01  Pseudomonas syringae pv. tomato str. DC3000
  8u63-assembly1_B  TM=5.718E-01  e=1.907E-01  Pseudomonas syringae pv. tomato str. DC3000
  3uid-assembly1_A  TM=2.626E-01  e=6.796E-01  Mycolicibacterium smegmatis MC2 155

Secondary structure (DSSP, 8-state):
-HHHHHHHHHHHHHHHHHHHHHHHHHHHHHHHHHHHHHHHHHHHHHHHHHHHHHHHHHH-TTPPPPB-SSEEEEEESPPTT----HHHHTPPSEEEEEEETTEEEEEEEEEETTEEEEEEEE-HHHHHHHHHHHHHHHHHHHHHHHHHHHHHHHHHHHHHHHHHHHHHHHHT--TTS----GGGG-----